Protein AF-A0A9W8ML83-F1 (afdb_monomer_lite)

Radius of gyration: 26.44 Å; chains: 1; bounding box: 66×39×85 Å

Sequence (295 aa):
MNEPKLYPYNQQQPQPTAPMSVNGGNRNALNMPVRPDGQRDWSYGLYGCFGDVRTSPNHGTWKSTWGSKPIPLSLYLTRWSCQDDCKYTCMHSITAKAISSGRPVQQYYGKWPFWRYAGMQEPASVVFSVFNLWAHWKGFKTVKRRLPNDHPMKKLYLVWAVLSMNAWIWSAVFHTRDLPITEKLDYFSAALAILSALYYTFIRLFHLYRLPSGGKLTNSRAPSLASSLAPKPLLAIVFLLTYMGHITYLTSGPRFDYSYNTIFNLVLGLLHNLLWTLYSLPSISVLRSYESRVI

Structure (mmCIF, N/CA/C/O backbone):
data_AF-A0A9W8ML83-F1
#
_entry.id   AF-A0A9W8ML83-F1
#
loop_
_atom_site.group_PDB
_atom_site.id
_atom_site.type_symbol
_atom_site.label_atom_id
_atom_site.label_alt_id
_atom_site.label_comp_id
_atom_site.label_asym_id
_atom_site.label_entity_id
_atom_site.label_seq_id
_atom_site.pdbx_PDB_ins_code
_atom_site.Cartn_x
_atom_site.Cartn_y
_atom_site.Cartn_z
_atom_site.occupancy
_atom_site.B_iso_or_equiv
_atom_site.auth_seq_id
_atom_site.auth_comp_id
_atom_site.auth_asym_id
_atom_site.auth_atom_id
_atom_site.pdbx_PDB_model_num
ATOM 1 N N . MET A 1 1 ? -35.218 -0.192 40.555 1.00 31.42 1 MET A N 1
ATOM 2 C CA . MET A 1 1 ? -33.918 0.011 39.879 1.00 31.42 1 MET A CA 1
ATOM 3 C C . MET A 1 1 ? -34.109 -0.443 38.446 1.00 31.42 1 MET A C 1
ATOM 5 O O . MET A 1 1 ? -34.391 -1.613 38.241 1.00 31.42 1 MET A O 1
ATOM 9 N N . ASN A 1 2 ? -34.109 0.486 37.492 1.00 27.34 2 ASN A N 1
ATOM 10 C CA . ASN A 1 2 ? -34.376 0.164 36.091 1.00 27.34 2 ASN A CA 1
ATOM 11 C C . ASN A 1 2 ? -33.122 -0.455 35.474 1.00 27.34 2 ASN A C 1
ATOM 13 O O . ASN A 1 2 ? -32.056 0.158 35.527 1.00 27.34 2 ASN A O 1
ATOM 17 N N . GLU A 1 3 ? -33.252 -1.655 34.910 1.00 25.89 3 GLU A N 1
ATOM 18 C CA . GLU A 1 3 ? -32.208 -2.268 34.092 1.00 25.89 3 GLU A CA 1
ATOM 19 C C . GLU A 1 3 ? -31.747 -1.282 33.004 1.00 25.89 3 GLU A C 1
ATOM 21 O O . GLU A 1 3 ? -32.586 -0.617 32.378 1.00 25.89 3 GLU A O 1
ATOM 26 N N . PRO A 1 4 ? -30.434 -1.159 32.738 1.00 31.38 4 PRO A N 1
ATOM 27 C CA . PRO A 1 4 ? -29.972 -0.435 31.569 1.00 31.38 4 PRO A CA 1
ATOM 28 C C . PRO A 1 4 ? -30.508 -1.159 30.332 1.00 31.38 4 PRO A C 1
ATOM 30 O O . PRO A 1 4 ? -30.073 -2.263 30.010 1.00 31.38 4 PRO A O 1
ATOM 33 N N . LYS A 1 5 ? -31.473 -0.537 29.641 1.00 28.77 5 LYS A N 1
ATOM 34 C CA . LYS A 1 5 ? -31.970 -1.022 28.352 1.00 28.77 5 LYS A CA 1
ATOM 35 C C . LYS A 1 5 ? -30.774 -1.178 27.411 1.00 28.77 5 LYS A C 1
ATOM 37 O O . LYS A 1 5 ? -30.194 -0.184 26.971 1.00 28.77 5 LYS A O 1
ATOM 42 N N . LEU A 1 6 ? -30.404 -2.425 27.125 1.00 34.28 6 LEU A N 1
ATOM 43 C CA . LEU A 1 6 ? -29.542 -2.783 26.006 1.00 34.28 6 LEU A CA 1
ATOM 44 C C . LEU A 1 6 ? -30.234 -2.257 24.748 1.00 34.28 6 LEU A C 1
ATOM 46 O O . LEU A 1 6 ? -31.251 -2.800 24.319 1.00 34.28 6 LEU A O 1
ATOM 50 N N . TYR A 1 7 ? -29.728 -1.153 24.198 1.00 39.66 7 TYR A N 1
ATOM 51 C CA . TYR A 1 7 ? -30.195 -0.679 22.904 1.00 39.66 7 TYR A CA 1
ATOM 52 C C . TYR A 1 7 ? -29.957 -1.800 21.887 1.00 39.66 7 TYR A C 1
ATOM 54 O O . TYR A 1 7 ? -28.857 -2.366 21.872 1.00 39.66 7 TYR A O 1
ATOM 62 N N . PRO A 1 8 ? -30.969 -2.169 21.083 1.00 38.06 8 PRO A N 1
ATOM 63 C CA . PRO A 1 8 ? -30.835 -3.257 20.132 1.00 38.06 8 PRO A CA 1
ATOM 64 C C . PRO A 1 8 ? -29.645 -2.977 19.216 1.00 38.06 8 PRO A C 1
ATOM 66 O O . PRO A 1 8 ? -29.476 -1.867 18.709 1.00 38.06 8 PRO A O 1
ATOM 69 N N . TYR A 1 9 ? -28.805 -3.995 19.047 1.00 40.03 9 TYR A N 1
ATOM 70 C CA . TYR A 1 9 ? -27.677 -3.992 18.128 1.00 40.03 9 TYR A CA 1
ATOM 71 C C . TYR A 1 9 ? -28.218 -3.721 16.723 1.00 40.03 9 TYR A C 1
ATOM 73 O O . TYR A 1 9 ? -28.800 -4.602 16.091 1.00 40.03 9 TYR A O 1
ATOM 81 N N . ASN A 1 10 ? -28.114 -2.474 16.268 1.00 46.31 10 ASN A N 1
ATOM 82 C CA . ASN A 1 10 ? -28.620 -2.089 14.963 1.00 46.31 10 ASN A CA 1
ATOM 83 C C . ASN A 1 10 ? -27.744 -2.770 13.902 1.00 46.31 10 ASN A C 1
ATOM 85 O O . ASN A 1 10 ? -26.570 -2.448 13.781 1.00 46.31 10 ASN A O 1
ATOM 89 N N . GLN A 1 11 ? -28.284 -3.753 13.178 1.00 49.66 11 GLN A N 1
ATOM 90 C CA . GLN A 1 11 ? -27.507 -4.609 12.268 1.00 49.66 11 GLN A CA 1
ATOM 91 C C . GLN A 1 11 ? -27.029 -3.892 10.993 1.00 49.66 11 GLN A C 1
ATOM 93 O O . GLN A 1 11 ? -26.294 -4.474 10.198 1.00 49.66 11 GLN A O 1
ATOM 98 N N . GLN A 1 12 ? -27.430 -2.639 10.776 1.00 51.62 12 GLN A N 1
ATOM 99 C CA . GLN A 1 12 ? -26.965 -1.846 9.643 1.00 51.62 12 GLN A CA 1
ATOM 100 C C . GLN A 1 12 ? -25.634 -1.158 9.950 1.00 51.62 12 GLN A C 1
ATOM 102 O O . GLN A 1 12 ? -25.418 -0.603 11.029 1.00 51.62 12 GLN A O 1
ATOM 107 N N . GLN A 1 13 ? -24.721 -1.183 8.978 1.00 59.91 13 GLN A N 1
ATOM 108 C CA . GLN A 1 13 ? -23.486 -0.409 9.050 1.00 59.91 13 GLN A CA 1
ATOM 109 C C . GLN A 1 13 ? -23.820 1.077 9.193 1.00 59.91 13 GLN A C 1
ATOM 111 O O . GLN A 1 13 ? -24.624 1.567 8.389 1.00 59.91 13 GLN A O 1
ATOM 116 N N . PRO A 1 14 ? -23.235 1.785 10.188 1.00 56.78 14 PRO A N 1
ATOM 117 C CA . PRO A 1 14 ? -23.394 3.226 10.305 1.00 56.78 14 PRO A CA 1
ATOM 118 C C . PRO A 1 14 ? -23.077 3.849 8.951 1.00 56.78 14 PRO A C 1
ATOM 120 O O . PRO A 1 14 ? -21.968 3.688 8.435 1.00 56.78 14 PRO A O 1
ATOM 123 N N . GLN A 1 15 ? -24.085 4.467 8.338 1.00 45.31 15 GLN A N 1
ATOM 124 C CA . GLN A 1 15 ? -23.899 5.089 7.040 1.00 45.31 15 GLN A CA 1
ATOM 125 C C . GLN A 1 15 ? -22.937 6.268 7.205 1.00 45.31 15 GLN A C 1
ATOM 127 O O . GLN A 1 15 ? -23.022 6.979 8.212 1.00 45.31 15 GLN A O 1
ATOM 132 N N . PRO A 1 16 ? -22.029 6.489 6.244 1.00 45.81 16 PRO A N 1
ATOM 133 C CA . PRO A 1 16 ? -21.215 7.691 6.223 1.00 45.81 16 PRO A CA 1
ATOM 134 C C . PRO A 1 16 ? -22.139 8.913 6.117 1.00 45.81 16 PRO A C 1
ATOM 136 O O . PRO A 1 16 ? -22.662 9.213 5.047 1.00 45.81 16 PRO A O 1
ATOM 139 N N . THR A 1 17 ? -22.385 9.615 7.223 1.00 43.03 17 THR A N 1
ATOM 140 C CA . THR A 1 17 ? -23.103 10.892 7.196 1.00 43.03 17 THR A CA 1
ATOM 141 C C . THR A 1 17 ? -22.135 11.988 6.764 1.00 43.03 17 THR A C 1
ATOM 143 O O . THR A 1 17 ? -21.090 12.187 7.379 1.00 43.03 17 THR A O 1
ATOM 146 N N . ALA A 1 18 ? -22.447 12.703 5.683 1.00 38.34 18 ALA A N 1
ATOM 147 C CA . ALA A 1 18 ? -21.704 13.903 5.307 1.00 38.34 18 ALA A CA 1
ATOM 148 C C . ALA A 1 18 ? -22.078 15.078 6.247 1.00 38.34 18 ALA A C 1
ATOM 150 O O . ALA A 1 18 ? -23.261 15.236 6.546 1.00 38.34 18 ALA A O 1
ATOM 151 N N . PRO A 1 19 ? -21.122 15.913 6.702 1.00 47.38 19 PRO A N 1
ATOM 152 C CA . PRO A 1 19 ? -19.695 15.828 6.459 1.00 47.38 19 PRO A CA 1
ATOM 153 C C . PRO A 1 19 ? -19.050 14.935 7.524 1.00 47.38 19 PRO A C 1
ATOM 155 O O . PRO A 1 19 ? -18.920 15.307 8.691 1.00 47.38 19 PRO A O 1
ATOM 158 N N . MET A 1 20 ? -18.558 13.774 7.095 1.00 45.22 20 MET A N 1
ATOM 159 C CA . MET A 1 20 ? -17.397 13.163 7.723 1.00 45.22 20 MET A CA 1
ATOM 160 C C . MET A 1 20 ? -16.289 14.209 7.603 1.00 45.22 20 MET A C 1
ATOM 162 O O . MET A 1 20 ? -15.682 14.346 6.545 1.00 45.22 20 MET A O 1
ATOM 166 N N . SER A 1 21 ? -16.114 15.042 8.629 1.00 36.94 21 SER A N 1
ATOM 167 C CA . SER A 1 21 ? -15.044 16.033 8.657 1.00 36.94 21 SER A CA 1
ATOM 168 C C . SER A 1 21 ? -13.727 15.270 8.657 1.00 36.94 21 SER A C 1
ATOM 170 O O . SER A 1 21 ? -13.299 14.735 9.679 1.00 36.94 21 SER A O 1
ATOM 172 N N . VAL A 1 22 ? -13.112 15.161 7.481 1.00 38.59 22 VAL A N 1
ATOM 173 C CA . VAL A 1 22 ? -11.758 14.639 7.308 1.00 38.59 22 VAL A CA 1
ATOM 174 C C . VAL A 1 22 ? -10.788 15.752 7.700 1.00 38.59 22 VAL A C 1
ATOM 176 O O . VAL A 1 22 ? -10.034 16.262 6.880 1.00 38.59 22 VAL A O 1
ATOM 179 N N . ASN A 1 23 ? -10.819 16.168 8.965 1.00 33.34 23 ASN A N 1
ATOM 180 C CA . ASN A 1 23 ? -9.698 16.906 9.526 1.00 33.34 23 ASN A CA 1
ATOM 181 C C . ASN A 1 23 ? -8.671 15.875 9.979 1.00 33.34 23 ASN A C 1
ATOM 183 O O . ASN A 1 23 ? -8.924 15.073 10.876 1.00 33.34 23 ASN A O 1
ATOM 187 N N . GLY A 1 24 ? -7.546 15.874 9.262 1.00 32.38 24 GLY A N 1
ATOM 188 C CA . GLY A 1 24 ? -6.462 14.910 9.361 1.00 32.38 24 GLY A CA 1
ATOM 189 C C . GLY A 1 24 ? -5.904 14.672 10.766 1.00 32.38 24 GLY A C 1
ATOM 190 O O . GLY A 1 24 ? -6.222 15.354 11.742 1.00 32.38 24 GLY A O 1
ATOM 191 N N . GLY A 1 25 ? -5.056 13.644 10.817 1.00 42.62 25 GLY A N 1
ATOM 192 C CA . GLY A 1 25 ? -4.528 12.988 12.008 1.00 42.62 25 GLY A CA 1
ATOM 193 C C . GLY A 1 25 ? -4.133 13.894 13.179 1.00 42.62 25 GLY A C 1
ATOM 194 O O . GLY A 1 25 ? -3.665 15.018 13.023 1.00 42.62 25 GLY A O 1
ATOM 195 N N . ASN A 1 26 ? -4.285 13.319 14.375 1.00 42.56 26 ASN A N 1
ATOM 196 C CA . ASN A 1 26 ? -4.017 13.883 15.707 1.00 42.56 26 ASN A CA 1
ATOM 197 C C . ASN A 1 26 ? -5.049 14.851 16.295 1.00 42.56 26 ASN A C 1
ATOM 199 O O . ASN A 1 26 ? -4.757 15.497 17.302 1.00 42.56 26 ASN A O 1
ATOM 203 N N . ARG A 1 27 ? -6.272 14.894 15.766 1.00 40.28 27 ARG A N 1
ATOM 204 C CA . ARG A 1 27 ? -7.353 15.694 16.354 1.00 40.28 27 ARG A CA 1
ATOM 205 C C . ARG A 1 27 ? -8.492 14.820 16.868 1.00 40.28 27 ARG A C 1
ATOM 207 O O . ARG A 1 27 ? -8.712 13.715 16.379 1.00 40.28 27 ARG A O 1
ATOM 214 N N . ASN A 1 28 ? -9.155 15.264 17.931 1.00 45.47 28 ASN A N 1
ATOM 215 C CA . ASN A 1 28 ? -10.346 14.591 18.445 1.00 45.47 28 ASN A CA 1
ATOM 216 C C . ASN A 1 28 ? -11.613 14.969 17.655 1.00 45.47 28 ASN A C 1
ATOM 218 O O . ASN A 1 28 ? -11.571 15.820 16.773 1.00 45.47 28 ASN A O 1
ATOM 222 N N . ALA A 1 29 ? -12.746 14.374 18.037 1.00 38.41 29 ALA A N 1
ATOM 223 C CA . ALA A 1 29 ? -14.112 14.720 17.621 1.00 38.41 29 ALA A CA 1
ATOM 224 C C . ALA A 1 29 ? -14.438 16.231 17.562 1.00 38.41 29 ALA A C 1
ATOM 226 O O . ALA A 1 29 ? -15.345 16.647 16.848 1.00 38.41 29 ALA A O 1
ATOM 227 N N . LEU A 1 30 ? -13.713 17.043 18.340 1.00 41.94 30 LEU A N 1
ATOM 228 C CA . LEU A 1 30 ? -13.866 18.494 18.477 1.00 41.94 30 LEU A CA 1
ATOM 229 C C . LEU A 1 30 ? -12.736 19.275 17.786 1.00 41.94 30 LEU A C 1
ATOM 231 O O . LEU A 1 30 ? -12.561 20.463 18.033 1.00 41.94 30 LEU A O 1
ATOM 235 N N . ASN A 1 31 ? -11.943 18.619 16.937 1.00 44.41 31 ASN A N 1
ATOM 236 C CA . ASN A 1 31 ? -10.808 19.201 16.226 1.00 44.41 31 ASN A CA 1
ATOM 237 C C . ASN A 1 31 ? -9.659 19.719 17.130 1.00 44.41 31 ASN A C 1
ATOM 239 O O . ASN A 1 31 ? -8.821 20.503 16.674 1.00 44.41 31 ASN A O 1
ATOM 243 N N . MET A 1 32 ? -9.589 19.279 18.392 1.00 41.31 32 MET A N 1
ATOM 244 C CA . MET A 1 32 ? -8.582 19.702 19.377 1.00 41.31 32 MET A CA 1
ATOM 245 C C . MET A 1 32 ? -7.333 18.801 19.354 1.00 41.31 32 MET A C 1
ATOM 247 O O . MET A 1 32 ? -7.465 17.593 19.113 1.00 41.31 32 MET A O 1
ATOM 251 N N . PRO A 1 33 ? -6.133 19.355 19.626 1.00 40.41 33 PRO A N 1
ATOM 252 C CA . PRO A 1 33 ? -4.890 18.590 19.728 1.00 40.41 33 PRO A CA 1
ATOM 253 C C . PRO A 1 33 ? -4.884 17.638 20.938 1.00 40.41 33 PRO A C 1
ATOM 255 O O . PRO A 1 33 ? -5.593 17.838 21.922 1.00 40.41 33 PRO A O 1
ATOM 258 N N . VAL A 1 34 ? -4.074 16.579 20.860 1.00 46.84 34 VAL A N 1
ATOM 259 C CA . VAL A 1 34 ? -3.826 15.641 21.972 1.00 46.84 34 VAL A CA 1
ATOM 260 C C . VAL A 1 34 ? -3.044 16.355 23.080 1.00 46.84 34 VAL A C 1
ATOM 262 O O . VAL A 1 34 ? -2.106 17.094 22.779 1.00 46.84 34 VAL A O 1
ATOM 265 N N . ARG A 1 35 ? -3.407 16.137 24.350 1.00 46.84 35 ARG A N 1
ATOM 266 C CA . ARG A 1 35 ? -2.708 16.748 25.487 1.00 46.84 35 ARG A CA 1
ATOM 267 C C . ARG A 1 35 ? -1.264 16.215 25.610 1.00 46.84 35 ARG A C 1
ATOM 269 O O . ARG A 1 35 ? -0.981 15.102 25.153 1.00 46.84 35 ARG A O 1
ATOM 276 N N . PRO A 1 36 ? -0.340 16.972 26.239 1.00 42.44 36 PRO A N 1
ATOM 277 C CA . PRO A 1 36 ? 1.060 16.561 26.427 1.00 42.44 36 PRO A CA 1
ATOM 278 C C . PRO A 1 36 ? 1.245 15.243 27.199 1.00 42.44 36 PRO A C 1
ATOM 280 O O . PRO A 1 36 ? 2.256 14.569 27.033 1.00 42.44 36 PRO A O 1
ATOM 283 N N . ASP A 1 37 ? 0.255 14.851 28.002 1.00 50.50 37 ASP A N 1
ATOM 284 C CA . ASP A 1 37 ? 0.191 13.591 28.756 1.00 50.50 37 ASP A CA 1
ATOM 285 C C . ASP A 1 37 ? -0.223 12.372 27.899 1.00 50.50 37 ASP A C 1
ATOM 287 O O . ASP A 1 37 ? -0.340 11.255 28.403 1.00 50.50 37 ASP A O 1
ATOM 291 N N . GLY A 1 38 ? -0.467 12.567 26.597 1.00 44.78 38 GLY A N 1
ATOM 292 C CA . GLY A 1 38 ? -0.927 11.527 25.679 1.00 44.78 38 GLY A CA 1
ATOM 293 C C . GLY A 1 38 ? -2.421 11.200 25.784 1.00 44.78 38 GLY A C 1
ATOM 294 O O . GLY A 1 38 ? -2.894 10.320 25.058 1.00 44.78 38 GLY A O 1
ATOM 295 N N . GLN A 1 39 ? -3.179 11.898 26.635 1.00 38.62 39 GLN A N 1
ATOM 296 C CA . GLN A 1 39 ? -4.624 11.732 26.752 1.00 38.62 39 GLN A CA 1
ATOM 297 C C . GLN A 1 39 ? -5.361 12.600 25.726 1.00 38.62 39 GLN A C 1
ATOM 299 O O . GLN A 1 39 ? -4.929 13.688 25.337 1.00 38.62 39 GLN A O 1
ATOM 304 N N . ARG A 1 40 ? -6.496 12.098 25.232 1.00 46.16 40 ARG A N 1
ATOM 305 C CA . ARG A 1 40 ? -7.339 12.817 24.272 1.00 46.16 40 ARG A CA 1
ATOM 306 C C . ARG A 1 40 ? -8.612 13.276 24.977 1.00 46.16 40 ARG A C 1
ATOM 308 O O . ARG A 1 40 ? -9.296 12.456 25.578 1.00 46.16 40 ARG A O 1
ATOM 315 N N . ASP A 1 41 ? -8.973 14.547 24.818 1.00 36.31 41 ASP A N 1
ATOM 316 C CA . ASP A 1 41 ? -10.102 15.207 25.503 1.00 36.31 41 ASP A CA 1
ATOM 317 C C . ASP A 1 41 ? -11.520 14.706 25.150 1.00 36.31 41 ASP A C 1
ATOM 319 O O . ASP A 1 41 ? -12.519 15.325 25.497 1.00 36.31 41 ASP A O 1
ATOM 323 N N . TRP A 1 42 ? -11.647 13.560 24.480 1.00 45.12 42 TRP A N 1
ATOM 324 C CA . TRP A 1 42 ? -12.936 12.909 24.218 1.00 45.12 42 TRP A CA 1
ATOM 325 C C . TRP A 1 42 ? -13.271 11.802 25.221 1.00 45.12 42 TRP A C 1
ATOM 327 O O . TRP A 1 42 ? -14.126 10.958 24.965 1.00 45.12 42 TRP A O 1
ATOM 337 N N . SER A 1 43 ? -12.687 11.833 26.416 1.00 38.34 43 SER A N 1
ATOM 338 C CA . SER A 1 43 ? -13.135 11.004 27.535 1.00 38.34 43 SER A CA 1
ATOM 339 C C . SER A 1 43 ? -14.462 11.474 28.156 1.00 38.34 43 SER A C 1
ATOM 341 O O . SER A 1 43 ? -14.710 11.199 29.325 1.00 38.34 43 SER A O 1
ATOM 343 N N . TYR A 1 44 ? -15.370 12.112 27.411 1.00 38.59 44 TYR A N 1
ATOM 344 C CA . TYR A 1 44 ? -16.779 12.153 27.814 1.00 38.59 44 TYR A CA 1
ATOM 345 C C . TYR A 1 44 ? -17.431 10.827 27.417 1.00 38.59 44 TYR A C 1
ATOM 347 O O . TYR A 1 44 ? -18.047 10.693 26.365 1.00 38.59 44 TYR A O 1
ATOM 355 N N . GLY A 1 45 ? -17.231 9.820 28.271 1.00 40.34 45 GLY A N 1
ATOM 356 C CA . GLY A 1 45 ? -17.883 8.511 28.165 1.00 40.34 45 GLY A CA 1
ATOM 357 C C . GLY A 1 45 ? -16.988 7.306 28.446 1.00 40.34 45 GLY A C 1
ATOM 358 O O . GLY A 1 45 ? -17.506 6.210 28.636 1.00 40.34 45 GLY A O 1
ATOM 359 N N . LEU A 1 46 ? -15.664 7.484 28.544 1.00 42.47 46 LEU A N 1
ATOM 360 C CA . LEU A 1 46 ? -14.749 6.367 28.816 1.00 42.47 46 LEU A CA 1
ATOM 361 C C . LEU A 1 46 ? -14.976 5.745 30.205 1.00 42.47 46 LEU A C 1
ATOM 363 O O . LEU A 1 46 ? -14.892 4.528 30.347 1.00 42.47 46 LEU A O 1
ATOM 367 N N . TYR A 1 47 ? -15.330 6.548 31.210 1.00 44.06 47 TYR A N 1
ATOM 368 C CA . TYR A 1 47 ? -15.581 6.051 32.568 1.00 44.06 47 TYR A CA 1
ATOM 369 C C . TYR A 1 47 ? -16.847 5.187 32.694 1.00 44.06 47 TYR A C 1
ATOM 371 O O . TYR A 1 47 ? -16.942 4.413 33.637 1.00 44.06 47 TYR A O 1
ATOM 379 N N . GLY A 1 48 ? -17.779 5.247 31.733 1.00 43.09 48 GLY A N 1
ATOM 380 C CA . GLY A 1 48 ? -18.958 4.372 31.718 1.00 43.09 48 GLY A CA 1
ATOM 381 C C . GLY A 1 48 ? -18.708 2.986 31.110 1.00 43.09 48 GLY A C 1
ATOM 382 O O . GLY A 1 48 ? -19.412 2.048 31.450 1.00 43.09 48 GLY A O 1
ATOM 383 N N . CYS A 1 49 ? -17.711 2.845 30.229 1.00 48.66 49 CYS A N 1
ATOM 384 C CA . CYS A 1 49 ? -17.366 1.568 29.586 1.00 48.66 49 CYS A CA 1
ATOM 385 C C . CYS A 1 49 ? -16.130 0.889 30.189 1.00 48.66 49 CYS A C 1
ATOM 387 O O . CYS A 1 49 ? -16.053 -0.331 30.228 1.00 48.66 49 CYS A O 1
ATOM 389 N N . PHE A 1 50 ? -15.117 1.664 30.592 1.00 43.94 50 PHE A N 1
ATOM 390 C CA . PHE A 1 50 ? -13.841 1.123 31.077 1.00 43.94 50 PHE A CA 1
ATOM 391 C C . PHE A 1 50 ? -13.796 0.935 32.594 1.00 43.94 50 PHE A C 1
ATOM 393 O O . PHE A 1 50 ? -12.819 0.363 33.082 1.00 43.94 50 PHE A O 1
ATOM 400 N N . GLY A 1 51 ? -14.833 1.363 33.326 1.00 42.06 51 GLY A N 1
ATOM 401 C CA . GLY A 1 51 ? -15.039 0.940 34.715 1.00 42.06 51 GLY A CA 1
ATOM 402 C C . GLY A 1 51 ? -15.073 -0.590 34.843 1.00 42.06 51 GLY A C 1
ATOM 403 O O . GLY A 1 51 ? -14.521 -1.125 35.796 1.00 42.06 51 GLY A O 1
ATOM 404 N N . ASP A 1 52 ? -15.577 -1.278 33.811 1.00 39.78 52 ASP A N 1
ATOM 405 C CA . ASP A 1 52 ? -15.701 -2.742 33.742 1.00 39.78 52 ASP A CA 1
ATOM 406 C C . ASP A 1 52 ? -14.469 -3.474 33.174 1.00 39.78 52 ASP A C 1
ATOM 408 O O . ASP A 1 52 ? -14.420 -4.701 33.186 1.00 39.78 52 ASP A O 1
ATOM 412 N N . VAL A 1 53 ? -13.458 -2.759 32.660 1.00 40.91 53 VAL A N 1
ATOM 413 C CA . VAL A 1 53 ? -12.287 -3.389 32.002 1.00 40.91 53 VAL A CA 1
ATOM 414 C C . VAL A 1 53 ? -11.062 -3.437 32.915 1.00 40.91 53 VAL A C 1
ATOM 416 O O . VAL A 1 53 ? -10.145 -4.220 32.675 1.00 40.91 53 VAL A O 1
ATOM 419 N N . ARG A 1 54 ? -11.011 -2.599 33.961 1.00 34.81 54 ARG A N 1
ATOM 420 C CA . ARG A 1 54 ? -9.836 -2.476 34.844 1.00 34.81 54 ARG A CA 1
ATOM 421 C C . ARG A 1 54 ? -9.901 -3.276 36.147 1.00 34.81 54 ARG A C 1
ATOM 423 O O . ARG A 1 54 ? -8.898 -3.323 36.851 1.00 34.81 54 ARG A O 1
ATOM 430 N N . THR A 1 55 ? -10.996 -3.964 36.448 1.00 35.41 55 THR A N 1
ATOM 431 C CA . THR A 1 55 ? -11.097 -4.847 37.620 1.00 35.41 55 THR A CA 1
ATOM 432 C C . THR A 1 55 ? -10.863 -6.305 37.233 1.00 35.41 55 THR A C 1
ATOM 434 O O . THR A 1 55 ? -11.757 -7.141 37.230 1.00 35.41 55 THR A O 1
ATOM 437 N N . SER A 1 56 ? -9.606 -6.624 36.930 1.00 37.50 56 SER A N 1
ATOM 438 C CA . SER A 1 56 ? -9.089 -7.967 37.196 1.00 37.50 56 SER A CA 1
ATOM 439 C C . SER A 1 56 ? -7.870 -7.863 38.105 1.00 37.50 56 SER A C 1
ATOM 441 O O . SER A 1 56 ? -6.733 -8.006 37.657 1.00 37.50 56 SER A O 1
ATOM 443 N N . PRO A 1 57 ? -8.107 -7.596 39.393 1.00 31.78 57 PRO A N 1
ATOM 444 C CA . PRO A 1 57 ? -7.393 -8.335 40.416 1.00 31.78 57 PRO A CA 1
ATOM 445 C C . PRO A 1 57 ? -8.397 -8.959 41.390 1.00 31.78 57 PRO A C 1
ATOM 447 O O . PRO A 1 57 ? -9.332 -8.304 41.829 1.00 31.78 57 PRO A O 1
ATOM 450 N N . ASN A 1 58 ? -8.205 -10.249 41.658 1.00 39.22 58 ASN A N 1
ATOM 451 C CA . ASN A 1 58 ? -8.736 -11.053 42.762 1.00 39.22 58 ASN A CA 1
ATOM 452 C C . ASN A 1 58 ? -9.737 -10.382 43.733 1.00 39.22 58 ASN A C 1
ATOM 454 O O . ASN A 1 58 ? -9.409 -9.405 44.398 1.00 39.22 58 ASN A O 1
ATOM 458 N N . HIS A 1 59 ? -10.873 -11.066 43.929 1.00 36.53 59 HIS A N 1
ATOM 459 C CA . HIS A 1 59 ? -11.952 -10.821 44.902 1.00 36.53 59 HIS A CA 1
ATOM 460 C C . HIS A 1 59 ? -12.956 -9.702 44.581 1.00 36.53 59 HIS A C 1
ATOM 462 O O . HIS A 1 59 ? -12.648 -8.519 44.624 1.00 36.53 59 HIS A O 1
ATOM 468 N N . GLY A 1 60 ? -14.222 -10.095 44.398 1.00 31.05 60 GLY A N 1
ATOM 469 C CA . GLY A 1 60 ? -15.363 -9.184 44.508 1.00 31.05 60 GLY A CA 1
ATOM 470 C C . GLY A 1 60 ? -16.428 -9.421 43.448 1.00 31.05 60 GLY A C 1
ATOM 471 O O . GLY A 1 60 ? -16.281 -9.054 42.292 1.00 31.05 60 GLY A O 1
ATOM 472 N N . THR A 1 61 ? -17.520 -10.042 43.869 1.00 33.72 61 THR A N 1
ATOM 473 C CA . THR A 1 61 ? -18.746 -10.342 43.125 1.00 33.72 61 THR A CA 1
ATOM 474 C C . THR A 1 61 ? -19.333 -9.148 42.359 1.00 33.72 61 THR A C 1
ATOM 476 O O . THR A 1 61 ? -20.126 -8.390 42.908 1.00 33.72 61 THR A O 1
ATOM 479 N N . TRP A 1 62 ? -19.043 -9.064 41.060 1.00 32.47 62 TRP A N 1
ATOM 480 C CA . TRP A 1 62 ? -19.923 -8.464 40.055 1.00 32.47 62 TRP A CA 1
ATOM 481 C C . TRP A 1 62 ? -19.949 -9.391 38.839 1.00 32.47 62 TRP A C 1
ATOM 483 O O . TRP A 1 62 ? -18.941 -9.585 38.161 1.00 32.47 62 TRP A O 1
ATOM 493 N N . LYS A 1 63 ? -21.102 -10.019 38.576 1.00 33.84 63 LYS A N 1
ATOM 494 C CA . LYS A 1 63 ? -21.332 -10.783 37.344 1.00 33.84 63 LYS A CA 1
ATOM 495 C C . LYS A 1 63 ? -21.381 -9.791 36.184 1.00 33.84 63 LYS A C 1
ATOM 497 O O . LYS A 1 63 ? -22.452 -9.290 35.853 1.00 33.84 63 LYS A O 1
ATOM 502 N N . SER A 1 64 ? -20.236 -9.493 35.574 1.00 39.44 64 SER A N 1
ATOM 503 C CA . SER A 1 64 ? -20.236 -8.791 34.298 1.00 39.44 64 SER A CA 1
ATOM 504 C C . SER A 1 64 ? -20.915 -9.703 33.273 1.00 39.44 64 SER A C 1
ATOM 506 O O . SER A 1 64 ? -20.474 -10.816 32.978 1.00 39.44 64 SER A O 1
ATOM 508 N N . THR A 1 65 ? -22.026 -9.238 32.716 1.00 42.56 65 THR A N 1
ATOM 509 C CA . THR A 1 65 ? -22.713 -9.878 31.584 1.00 42.56 65 THR A CA 1
ATOM 510 C C . THR A 1 65 ? -21.841 -9.915 30.317 1.00 42.56 65 THR A C 1
ATOM 512 O O . THR A 1 65 ? -22.204 -10.570 29.341 1.00 42.56 65 THR A O 1
ATOM 515 N N . TRP A 1 66 ? -20.665 -9.275 30.350 1.00 45.75 66 TRP A N 1
ATOM 516 C CA . TRP A 1 66 ? -19.710 -9.142 29.248 1.00 45.75 66 TRP A CA 1
ATOM 517 C C . TRP A 1 66 ? -18.394 -9.922 29.430 1.00 45.75 66 TRP A C 1
ATOM 519 O O . TRP A 1 66 ? -17.679 -10.111 28.452 1.00 45.75 66 TRP A O 1
ATOM 529 N N . GLY A 1 67 ? -18.052 -10.388 30.640 1.00 43.81 67 GLY A N 1
ATOM 530 C CA . GLY A 1 67 ? -16.713 -10.921 30.955 1.00 43.81 67 GLY A CA 1
ATOM 531 C C . GLY A 1 67 ? -16.571 -12.444 31.012 1.00 43.81 67 GLY A C 1
ATOM 532 O O . GLY A 1 67 ? -15.531 -12.930 31.440 1.00 43.81 67 GLY A O 1
ATOM 533 N N . SER A 1 68 ? -17.584 -13.216 30.617 1.00 48.66 68 SER A N 1
ATOM 534 C CA . SER A 1 68 ? -17.587 -14.681 30.801 1.00 48.66 68 SER A CA 1
ATOM 535 C C . SER A 1 68 ? -17.889 -15.492 29.540 1.00 48.66 68 SER A C 1
ATOM 537 O O . SER A 1 68 ? -17.952 -16.719 29.605 1.00 48.66 68 SER A O 1
ATOM 539 N N . LYS A 1 69 ? -18.051 -14.850 28.375 1.00 59.81 69 LYS A N 1
ATOM 540 C CA . LYS A 1 69 ? -18.258 -15.586 27.122 1.00 59.81 69 LYS A CA 1
ATOM 541 C C . LYS A 1 69 ? -16.912 -15.919 26.471 1.00 59.81 69 LYS A C 1
ATOM 543 O O . LYS A 1 69 ? -16.115 -15.003 26.264 1.00 59.81 69 LYS A O 1
ATOM 548 N N . PRO A 1 70 ? -16.648 -17.195 26.128 1.00 69.75 70 PRO A N 1
ATOM 549 C CA . PRO A 1 70 ? -15.485 -17.535 25.325 1.00 69.75 70 PRO A CA 1
ATOM 550 C C . PRO A 1 70 ? -15.557 -16.782 23.995 1.00 69.75 70 PRO A C 1
ATOM 552 O O . PRO A 1 70 ? -16.616 -16.701 23.366 1.00 69.75 70 PRO A O 1
ATOM 555 N N . ILE A 1 71 ? -14.427 -16.205 23.587 1.00 81.88 71 ILE A N 1
ATOM 556 C CA . ILE A 1 71 ? -14.317 -15.486 22.320 1.00 81.88 71 ILE A CA 1
ATOM 557 C C . ILE A 1 71 ? -14.650 -16.464 21.174 1.00 81.88 71 ILE A C 1
ATOM 559 O O . ILE A 1 71 ? -14.113 -17.575 21.158 1.00 81.88 71 ILE A O 1
ATOM 563 N N . PRO A 1 72 ? -15.497 -16.079 20.200 1.00 88.88 72 PRO A N 1
ATOM 564 C CA . PRO A 1 72 ? -15.747 -16.874 19.003 1.00 88.88 72 PRO A CA 1
ATOM 565 C C . PRO A 1 72 ? -14.454 -17.327 18.311 1.00 88.88 72 PRO A C 1
ATOM 567 O O . PRO A 1 72 ? -13.498 -16.558 18.210 1.00 88.88 72 PRO A O 1
ATOM 570 N N . LEU A 1 73 ? -14.445 -18.544 17.753 1.00 89.25 73 LEU A N 1
ATOM 571 C CA . LEU A 1 73 ? -13.260 -19.123 17.101 1.00 89.25 73 LEU A CA 1
ATOM 572 C C . LEU A 1 73 ? -12.648 -18.194 16.041 1.00 89.25 73 LEU A C 1
ATOM 574 O O . LEU A 1 73 ? -11.432 -18.076 15.963 1.00 89.25 73 LEU A O 1
ATOM 578 N N . SER A 1 74 ? -13.471 -17.492 15.259 1.00 93.31 74 SER A N 1
ATOM 579 C CA . SER A 1 74 ? -12.992 -16.541 14.248 1.00 93.31 74 SER A CA 1
ATOM 580 C C . SER A 1 74 ? -12.152 -15.412 14.847 1.00 93.31 74 SER A C 1
ATOM 582 O O . SER A 1 74 ? -11.102 -15.082 14.307 1.00 93.31 74 SER A O 1
ATOM 584 N N . LEU A 1 75 ? -12.576 -14.862 15.987 1.00 92.06 75 LEU A N 1
ATOM 585 C CA . LEU A 1 75 ? -11.854 -13.822 16.714 1.00 92.06 75 LEU A CA 1
ATOM 586 C C . LEU A 1 75 ? -10.597 -14.372 17.399 1.00 92.06 75 LEU A C 1
ATOM 588 O O . LEU A 1 75 ? -9.571 -13.696 17.422 1.00 92.06 75 LEU A O 1
ATOM 592 N N . TYR A 1 76 ? -10.640 -15.609 17.895 1.00 90.19 76 TYR A N 1
ATOM 593 C CA . TYR A 1 76 ? -9.450 -16.284 18.412 1.00 90.19 76 TYR A CA 1
ATOM 594 C C . TYR A 1 76 ? -8.392 -16.491 17.314 1.00 90.19 76 TYR A C 1
ATOM 596 O O . TYR A 1 76 ? -7.231 -16.118 17.489 1.00 90.19 76 TYR A O 1
ATOM 604 N N . LEU A 1 77 ? -8.797 -17.008 16.147 1.00 92.62 77 LEU A N 1
ATOM 605 C CA . LEU A 1 77 ? -7.912 -17.254 15.003 1.00 92.62 77 LEU A CA 1
ATOM 606 C C . LEU A 1 77 ? -7.279 -15.964 14.467 1.00 92.62 77 LEU A C 1
ATOM 608 O O . LEU A 1 77 ? -6.101 -15.960 14.111 1.00 92.62 77 LEU A O 1
ATOM 612 N N . THR A 1 78 ? -8.019 -14.853 14.462 1.00 93.81 78 THR A N 1
ATOM 613 C CA . THR A 1 78 ? -7.490 -13.533 14.080 1.00 93.81 78 THR A CA 1
ATOM 614 C C . THR A 1 78 ? -6.877 -12.759 15.253 1.00 93.81 78 THR A C 1
ATOM 616 O O . THR A 1 78 ? -6.583 -11.571 15.129 1.00 93.81 78 THR A O 1
ATOM 619 N N . ARG A 1 79 ? -6.591 -13.438 16.374 1.00 92.56 79 ARG A N 1
ATOM 620 C CA . ARG A 1 79 ? -5.833 -12.925 17.529 1.00 92.56 79 ARG A CA 1
ATOM 621 C C . ARG A 1 79 ? -6.459 -11.703 18.207 1.00 92.56 79 ARG A C 1
ATOM 623 O O . ARG A 1 79 ? -5.754 -10.757 18.574 1.00 92.56 79 ARG A O 1
ATOM 630 N N . TRP A 1 80 ? -7.775 -11.693 18.377 1.00 90.88 80 TRP A N 1
ATOM 631 C CA . TRP A 1 80 ? -8.459 -10.722 19.229 1.00 90.88 80 TRP A CA 1
ATOM 632 C C . TRP A 1 80 ? -8.421 -11.174 20.686 1.00 90.88 80 TRP A C 1
ATOM 634 O O . TRP A 1 80 ? -8.732 -12.320 20.998 1.00 90.88 80 TRP A O 1
ATOM 644 N N . SER A 1 81 ? -8.046 -10.262 21.581 1.00 87.00 81 SER A N 1
ATOM 645 C CA . SER A 1 81 ? -8.136 -10.490 23.024 1.00 87.00 81 SER A CA 1
ATOM 646 C C . SER A 1 81 ? -9.527 -10.127 23.557 1.00 87.00 81 SER A C 1
ATOM 648 O O . SER A 1 81 ? -10.262 -9.372 22.916 1.00 87.00 81 SER A O 1
ATOM 650 N N . CYS A 1 82 ? -9.868 -10.582 24.770 1.00 83.62 82 CYS A N 1
ATOM 651 C CA . CYS A 1 82 ? -11.104 -10.159 25.447 1.00 83.62 82 CYS A CA 1
ATOM 652 C C . CYS A 1 82 ? -11.147 -8.633 25.610 1.00 83.62 82 CYS A C 1
ATOM 654 O O . CYS A 1 82 ? -12.195 -8.006 25.472 1.00 83.62 82 CYS A O 1
ATOM 656 N N . GLN A 1 83 ? -9.986 -8.023 25.865 1.00 81.69 83 GLN A N 1
ATOM 657 C CA . GLN A 1 83 ? -9.865 -6.579 26.004 1.00 81.69 83 GLN A CA 1
ATOM 658 C C . GLN A 1 83 ? -10.186 -5.856 24.689 1.00 81.69 83 GLN A C 1
ATOM 660 O O . GLN A 1 83 ? -10.853 -4.822 24.705 1.00 81.69 83 GLN A O 1
ATOM 665 N N . ASP A 1 84 ? -9.736 -6.384 23.551 1.00 84.31 84 ASP A N 1
ATOM 666 C CA . ASP A 1 84 ? -10.031 -5.790 22.245 1.00 84.31 84 ASP A CA 1
ATOM 667 C C . ASP A 1 84 ? -11.501 -5.960 21.858 1.00 84.31 84 ASP A C 1
ATOM 669 O O . ASP A 1 84 ? -12.104 -5.043 21.300 1.00 84.31 84 ASP A O 1
ATOM 673 N N . ASP A 1 85 ? -12.095 -7.103 22.199 1.00 85.62 85 ASP A N 1
ATOM 674 C CA . ASP A 1 85 ? -13.519 -7.355 21.983 1.00 85.62 85 ASP A CA 1
ATOM 675 C C . ASP A 1 85 ? -14.406 -6.428 22.829 1.00 85.62 85 ASP A C 1
ATOM 677 O O . ASP A 1 85 ? -15.393 -5.870 22.340 1.00 85.62 85 ASP A O 1
ATOM 681 N N . CYS A 1 86 ? -13.995 -6.163 24.071 1.00 82.44 86 CYS A N 1
ATOM 682 C CA . CYS A 1 86 ? -14.656 -5.191 24.932 1.00 82.44 86 CYS A CA 1
ATOM 683 C C . CYS A 1 86 ? -14.555 -3.763 24.371 1.00 82.44 86 CYS A C 1
ATOM 685 O O . CYS A 1 86 ? -15.567 -3.064 24.285 1.00 82.44 86 CYS A O 1
ATOM 687 N N . LYS A 1 87 ? -13.368 -3.337 23.907 1.00 80.94 87 LYS A N 1
ATOM 688 C CA . LYS A 1 87 ? -13.190 -2.030 23.240 1.00 80.94 87 LYS A CA 1
ATOM 689 C C . LYS A 1 87 ? -14.114 -1.891 22.031 1.00 80.94 87 LYS A C 1
ATOM 691 O O . LYS A 1 87 ? -14.764 -0.860 21.879 1.00 80.94 87 LYS A O 1
ATOM 696 N N . TYR A 1 88 ? -14.194 -2.928 21.200 1.00 86.00 88 TYR A N 1
ATOM 697 C CA . TYR A 1 88 ? -15.077 -2.955 20.037 1.00 86.00 88 TYR A CA 1
ATOM 698 C C . TYR A 1 88 ? -16.555 -2.839 20.428 1.00 86.00 88 TYR A C 1
ATOM 700 O O . TYR A 1 88 ? -17.288 -2.029 19.863 1.00 86.00 88 TYR A O 1
ATOM 708 N N . THR A 1 89 ? -16.995 -3.616 21.417 1.00 84.12 89 THR A N 1
ATOM 709 C CA . THR A 1 89 ? -18.386 -3.602 21.887 1.00 84.12 89 THR A CA 1
ATOM 710 C C . THR A 1 89 ? -18.753 -2.247 22.483 1.00 84.12 89 THR A C 1
ATOM 712 O O . THR A 1 89 ? -19.805 -1.690 22.169 1.00 84.12 89 THR A O 1
ATOM 715 N N . CYS A 1 90 ? -17.858 -1.665 23.283 1.00 82.25 90 CYS A N 1
ATOM 716 C CA . CYS A 1 90 ? -18.045 -0.326 23.823 1.00 82.25 90 CYS A CA 1
ATOM 717 C C . CYS A 1 90 ? -18.149 0.729 22.712 1.00 82.25 90 CYS A C 1
ATOM 719 O O . CYS A 1 90 ? -19.072 1.543 22.719 1.00 82.25 90 CYS A O 1
ATOM 721 N N . MET A 1 91 ? -17.237 0.699 21.736 1.00 84.25 91 MET A N 1
ATOM 722 C CA . MET A 1 91 ? -17.250 1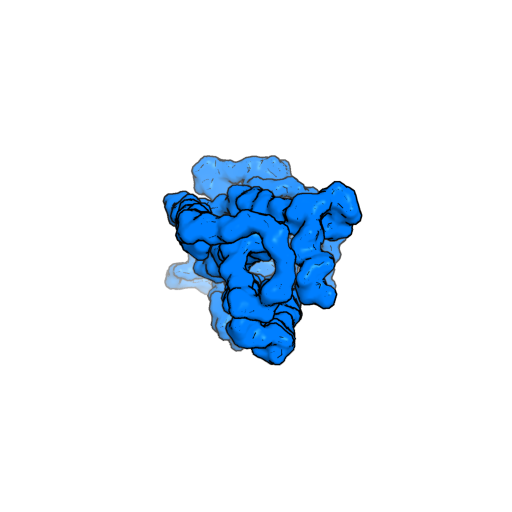.599 20.581 1.00 84.25 91 MET A CA 1
ATOM 723 C C . MET A 1 91 ? -18.606 1.569 19.859 1.00 84.25 91 MET A C 1
ATOM 725 O O . MET A 1 91 ? -19.175 2.622 19.561 1.00 84.25 91 MET A O 1
ATOM 729 N N . HIS A 1 92 ? -19.153 0.376 19.615 1.00 84.69 92 HIS A N 1
ATOM 730 C CA . HIS A 1 92 ? -20.466 0.208 18.985 1.00 84.69 92 HIS A CA 1
ATOM 731 C C . HIS A 1 92 ? -21.625 0.661 19.877 1.00 84.69 92 HIS A C 1
ATOM 733 O O . HIS A 1 92 ? -22.548 1.299 19.381 1.00 84.69 92 HIS A O 1
ATOM 739 N N . SER A 1 93 ? -21.556 0.434 21.192 1.00 84.38 93 SER A N 1
ATOM 740 C CA . SER A 1 93 ? -22.556 0.930 22.152 1.00 84.38 93 SER A CA 1
ATOM 741 C C . SER A 1 93 ? -22.618 2.463 22.186 1.00 84.38 93 SER A C 1
ATOM 743 O O . SER A 1 93 ? -23.694 3.059 22.082 1.00 84.38 93 SER A O 1
ATOM 745 N N . ILE A 1 94 ? -21.457 3.126 22.244 1.00 82.19 94 ILE A N 1
ATOM 746 C CA . ILE A 1 94 ? -21.370 4.593 22.194 1.00 82.19 94 ILE A CA 1
ATOM 747 C C . ILE A 1 94 ? -21.884 5.106 20.845 1.00 82.19 94 ILE A C 1
ATOM 749 O O . ILE A 1 94 ? -22.641 6.076 20.802 1.00 82.19 94 ILE A O 1
ATOM 753 N N . THR A 1 95 ? -21.519 4.437 19.750 1.00 82.62 95 THR A N 1
ATOM 754 C CA . THR A 1 95 ? -21.967 4.794 18.397 1.00 82.62 95 THR A CA 1
ATOM 755 C C . THR A 1 95 ? -23.485 4.671 18.254 1.00 82.62 95 THR A C 1
ATOM 757 O O . THR A 1 95 ? -24.121 5.599 17.759 1.00 82.62 95 THR A O 1
ATOM 760 N N . ALA A 1 96 ? -24.090 3.593 18.756 1.00 82.88 96 ALA A N 1
ATOM 761 C CA . ALA A 1 96 ? -25.540 3.409 18.747 1.00 82.88 96 ALA A CA 1
ATOM 762 C C . ALA A 1 96 ? -26.260 4.522 19.523 1.00 82.88 96 ALA A C 1
ATOM 764 O O . ALA A 1 96 ? -27.230 5.091 19.023 1.00 82.88 96 ALA A O 1
ATOM 765 N N . LYS A 1 97 ? -25.742 4.895 20.703 1.00 82.12 97 LYS A N 1
ATOM 766 C CA . LYS A 1 97 ? -26.277 6.007 21.502 1.00 82.12 97 LYS A CA 1
ATOM 767 C C . LYS A 1 97 ? -26.124 7.358 20.799 1.00 82.12 97 LYS A C 1
ATOM 769 O O . LYS A 1 97 ? -27.005 8.209 20.916 1.00 82.12 97 LYS A O 1
ATOM 774 N N . ALA A 1 98 ? -25.016 7.579 20.092 1.00 80.75 98 ALA A N 1
ATOM 775 C CA . ALA A 1 98 ? -24.811 8.796 19.311 1.00 80.75 98 ALA A CA 1
ATOM 776 C C . ALA A 1 98 ? -25.859 8.904 18.196 1.00 80.75 98 ALA A C 1
ATOM 778 O O . ALA A 1 98 ? -26.567 9.907 18.136 1.00 80.75 98 ALA A O 1
ATOM 779 N N . ILE A 1 99 ? -26.037 7.837 17.409 1.00 83.75 99 ILE A N 1
ATOM 780 C CA . ILE A 1 99 ? -27.032 7.764 16.331 1.00 83.75 99 ILE A CA 1
ATOM 781 C C . ILE A 1 99 ? -28.447 7.986 16.878 1.00 83.75 99 ILE A C 1
ATOM 783 O O . ILE A 1 99 ? -29.173 8.833 16.363 1.00 83.75 99 ILE A O 1
ATOM 787 N N . SER A 1 100 ? -28.830 7.291 17.956 1.00 85.81 100 SER A N 1
ATOM 788 C CA . SER A 1 100 ? -30.173 7.417 18.542 1.00 85.81 100 SER A CA 1
ATOM 789 C C . SER A 1 100 ? -30.458 8.807 19.112 1.00 85.81 100 SER A C 1
ATOM 791 O O . SER A 1 100 ? -31.613 9.194 19.245 1.00 85.81 100 SER A O 1
ATOM 793 N N . SER A 1 101 ? -29.411 9.548 19.477 1.00 85.38 101 SER A N 1
ATOM 794 C CA . SER A 1 101 ? -29.510 10.900 20.032 1.00 85.38 101 SER A CA 1
ATOM 795 C C . SER A 1 101 ? -29.299 11.990 18.974 1.00 85.38 101 SER A C 1
ATOM 797 O O . SER A 1 101 ? -29.119 13.149 19.343 1.00 85.38 101 SER A O 1
ATOM 799 N N . GLY A 1 102 ? -29.233 11.634 17.684 1.00 83.94 102 GLY A N 1
ATOM 800 C CA . GLY A 1 102 ? -28.964 12.576 16.592 1.00 83.94 102 GLY A CA 1
ATOM 801 C C . GLY A 1 102 ? -27.582 13.237 16.660 1.00 83.94 102 GLY A C 1
ATOM 802 O O . GLY A 1 102 ? -27.381 14.312 16.101 1.00 83.94 102 GLY A O 1
ATOM 803 N N . ARG A 1 103 ? -26.624 12.635 17.374 1.00 80.06 103 ARG A N 1
ATOM 804 C CA . ARG A 1 103 ? -25.251 13.140 17.505 1.00 80.06 103 ARG A CA 1
ATOM 805 C C . ARG A 1 103 ? -24.356 12.565 16.403 1.00 80.06 103 ARG A C 1
ATOM 807 O O . ARG A 1 103 ? -24.548 11.417 16.001 1.00 80.06 103 ARG A O 1
ATOM 814 N N . PRO A 1 104 ? -23.336 13.316 15.954 1.00 79.44 104 PRO A N 1
ATOM 815 C CA . PRO A 1 104 ? -22.400 12.827 14.950 1.00 79.44 104 PRO A CA 1
ATOM 816 C C . PRO A 1 104 ? -21.606 11.619 15.459 1.00 79.44 104 PRO A C 1
ATOM 818 O O . PRO A 1 104 ? -21.126 11.603 16.599 1.00 79.44 104 PRO A O 1
ATOM 821 N N . VAL A 1 105 ? -21.442 10.625 14.582 1.00 80.38 105 VAL A N 1
ATOM 822 C CA . VAL A 1 105 ? -20.568 9.467 14.806 1.00 80.38 105 VAL A CA 1
ATOM 823 C C . VAL A 1 105 ? -19.119 9.941 14.879 1.00 80.38 105 VAL A C 1
ATOM 825 O O . VAL A 1 105 ? -18.708 10.827 14.134 1.00 80.38 105 VAL A O 1
ATOM 828 N N . GLN A 1 106 ? -18.349 9.344 15.785 1.00 79.81 106 GLN A N 1
ATOM 829 C CA . GLN A 1 106 ? -16.961 9.718 16.039 1.00 79.81 106 GLN A CA 1
ATOM 830 C C . GLN A 1 106 ? -15.988 8.652 15.553 1.00 79.81 106 GLN A C 1
ATOM 832 O O . GLN A 1 106 ? -16.334 7.474 15.448 1.00 79.81 106 GLN A O 1
ATOM 837 N N . GLN A 1 107 ? -14.751 9.075 15.300 1.00 75.31 107 GLN A N 1
ATOM 838 C CA . GLN A 1 107 ? -13.633 8.162 15.107 1.00 75.31 107 GLN A CA 1
ATOM 839 C C . GLN A 1 107 ? -13.049 7.733 16.455 1.00 75.31 107 GLN A C 1
ATOM 841 O O . GLN A 1 107 ? -12.889 8.538 17.373 1.00 75.31 107 GLN A O 1
ATOM 846 N N . TYR A 1 108 ? -12.652 6.469 16.538 1.00 76.88 108 TYR A N 1
ATOM 847 C CA . TYR A 1 108 ? -12.013 5.863 17.697 1.00 76.88 108 TYR A CA 1
ATOM 848 C C . TYR A 1 108 ? -10.623 5.410 17.277 1.00 76.88 108 TYR A C 1
ATOM 850 O O . TYR A 1 108 ? -10.478 4.612 16.356 1.00 76.88 108 TYR A O 1
ATOM 858 N N . TYR A 1 109 ? -9.588 5.960 17.914 1.00 71.69 109 TYR A N 1
ATOM 859 C CA . TYR A 1 109 ? -8.190 5.703 17.533 1.00 71.69 109 TYR A CA 1
ATOM 860 C C . TYR A 1 109 ? -7.890 6.011 16.051 1.00 71.69 109 TYR A C 1
ATOM 862 O O . TYR A 1 109 ? -7.049 5.366 15.441 1.00 71.69 109 TYR A O 1
ATOM 870 N N . GLY A 1 110 ? -8.581 7.002 15.472 1.00 71.06 110 GLY A N 1
ATOM 871 C CA . GLY A 1 110 ? -8.440 7.368 14.056 1.00 71.06 110 GLY A CA 1
ATOM 872 C C . GLY A 1 110 ? -9.186 6.450 13.083 1.00 71.06 110 GLY A C 1
ATOM 873 O O . GLY A 1 110 ? -9.033 6.603 11.876 1.00 71.06 110 GLY A O 1
ATOM 874 N N . LYS A 1 111 ? -10.003 5.514 13.585 1.00 72.50 111 LYS A N 1
ATOM 875 C CA . LYS A 1 111 ? -10.796 4.589 12.771 1.00 72.50 111 LYS A CA 1
ATOM 876 C C . LYS A 1 111 ? -12.289 4.780 12.985 1.00 72.50 111 LYS A C 1
ATOM 878 O O . LYS A 1 111 ? -12.744 5.149 14.067 1.00 72.50 111 LYS A O 1
ATOM 883 N N . TRP A 1 112 ? -13.056 4.519 11.937 1.00 84.44 112 TRP A N 1
ATOM 884 C CA . TRP A 1 112 ? -14.512 4.500 12.012 1.00 84.44 112 TRP A CA 1
ATOM 885 C C . TRP A 1 112 ? -15.010 3.201 12.660 1.00 84.44 112 TRP A C 1
ATOM 887 O O . TRP A 1 112 ? -14.330 2.174 12.568 1.00 84.44 112 TRP A O 1
ATOM 897 N N . PRO A 1 113 ? -16.190 3.215 13.307 1.00 86.62 113 PRO A N 1
ATOM 898 C CA . PRO A 1 113 ? -16.748 2.052 13.985 1.00 86.62 113 PRO A CA 1
ATOM 899 C C . PRO A 1 113 ? -17.347 1.054 12.982 1.00 86.62 113 PRO A C 1
ATOM 901 O O . PRO A 1 113 ? -18.559 0.857 12.917 1.00 86.62 113 PRO A O 1
ATOM 904 N N . PHE A 1 114 ? -16.498 0.431 12.165 1.00 90.00 114 PHE A N 1
ATOM 905 C CA . PHE A 1 114 ? -16.920 -0.586 11.208 1.00 90.00 114 PHE A CA 1
ATOM 906 C C . PHE A 1 114 ? -17.388 -1.864 11.910 1.00 90.00 114 PHE A C 1
ATOM 908 O O . PHE A 1 114 ? -16.906 -2.233 12.988 1.00 90.00 114 PHE A O 1
ATOM 915 N N . TRP A 1 115 ? -18.338 -2.555 11.281 1.00 91.19 115 TRP A N 1
ATOM 916 C CA . TRP A 1 115 ? -18.736 -3.889 11.709 1.00 91.19 115 TRP A CA 1
ATOM 917 C C . TRP A 1 115 ? -17.644 -4.894 11.344 1.00 91.19 115 TRP A C 1
ATOM 919 O O . TRP A 1 115 ? -17.260 -5.019 10.181 1.00 91.19 115 TRP A O 1
ATOM 929 N N . ARG A 1 116 ? -17.173 -5.638 12.348 1.00 92.88 116 ARG A N 1
ATOM 930 C CA . ARG A 1 116 ? -16.290 -6.786 12.143 1.00 92.88 116 ARG A CA 1
ATOM 931 C C . ARG A 1 116 ? -17.069 -7.945 11.536 1.00 92.88 116 ARG A C 1
ATOM 933 O O . ARG A 1 116 ? -18.191 -8.226 11.952 1.00 92.88 116 ARG A O 1
ATOM 940 N N . TYR A 1 117 ? -16.433 -8.678 10.627 1.00 94.31 117 TYR A N 1
ATOM 941 C CA . TYR A 1 117 ? -16.982 -9.909 10.055 1.00 94.31 117 TYR A CA 1
ATOM 942 C C . TYR A 1 117 ? -15.913 -10.997 10.017 1.00 94.31 117 TYR A C 1
ATOM 944 O O . TYR A 1 117 ? -14.800 -10.742 9.572 1.00 94.31 117 TYR A O 1
ATOM 952 N N . ALA A 1 118 ? -16.227 -12.196 10.521 1.00 93.00 118 ALA A N 1
ATOM 953 C CA . ALA A 1 118 ? -15.279 -13.315 10.635 1.00 93.00 118 ALA A CA 1
ATOM 954 C C . ALA A 1 118 ? -13.911 -12.917 11.244 1.00 93.00 118 ALA A C 1
ATOM 956 O O . ALA A 1 118 ? -12.867 -13.452 10.889 1.00 93.00 118 ALA A O 1
ATOM 957 N N . GLY A 1 119 ? -13.926 -11.949 12.165 1.00 92.81 119 GLY A N 1
ATOM 958 C CA . GLY A 1 119 ? -12.741 -11.405 12.819 1.00 92.81 119 GLY A CA 1
ATOM 959 C C . GLY A 1 119 ? -11.892 -10.438 11.994 1.00 92.81 119 GLY A C 1
ATOM 960 O O . GLY A 1 119 ? -10.869 -9.988 12.502 1.00 92.81 119 GLY A O 1
ATOM 961 N N . MET A 1 120 ? -12.317 -10.074 10.785 1.00 96.06 120 MET A N 1
ATOM 962 C CA . MET A 1 120 ? -11.740 -8.974 10.015 1.00 96.06 120 MET A CA 1
ATOM 963 C C . MET A 1 120 ? -12.251 -7.635 10.544 1.00 96.06 120 MET A C 1
ATOM 965 O O . MET A 1 120 ? -13.463 -7.452 10.682 1.00 96.06 120 MET A O 1
ATOM 969 N N . GLN A 1 121 ? -11.334 -6.706 10.817 1.00 93.75 121 GLN A N 1
ATOM 970 C CA . GLN A 1 121 ? -11.651 -5.342 11.242 1.00 93.75 121 GLN A CA 1
ATOM 971 C C . GLN A 1 121 ? -12.339 -4.530 10.143 1.00 93.75 121 GLN A C 1
ATOM 973 O O . GLN A 1 121 ? -13.308 -3.827 10.418 1.00 93.75 121 GLN A O 1
ATOM 978 N N . GLU A 1 122 ? -11.855 -4.650 8.908 1.00 94.62 122 GLU A N 1
ATOM 979 C CA . GLU A 1 122 ? -12.309 -3.870 7.756 1.00 94.62 122 GLU A CA 1
ATOM 980 C C . GLU A 1 122 ? -12.596 -4.808 6.566 1.00 94.62 122 GLU A C 1
ATOM 982 O O . GLU A 1 122 ? -11.790 -4.899 5.637 1.00 94.62 122 GLU A O 1
ATOM 987 N N . PRO A 1 123 ? -13.728 -5.545 6.573 1.00 95.38 123 PRO A N 1
ATOM 988 C CA . PRO A 1 123 ? -13.964 -6.649 5.634 1.00 95.38 123 PRO A CA 1
ATOM 989 C C . PRO A 1 123 ? -13.912 -6.241 4.157 1.00 95.38 123 PRO A C 1
ATOM 991 O O . PRO A 1 123 ? -13.345 -6.958 3.336 1.00 95.38 123 PRO A O 1
ATOM 994 N N . ALA A 1 124 ? -14.461 -5.070 3.815 1.00 94.69 124 ALA A N 1
ATOM 995 C CA . ALA A 1 124 ? -14.398 -4.538 2.455 1.00 94.69 124 ALA A CA 1
ATOM 996 C C . ALA A 1 124 ? -12.948 -4.299 2.007 1.00 94.69 124 ALA A C 1
ATOM 998 O O . ALA A 1 124 ? -12.564 -4.757 0.932 1.00 94.69 124 ALA A O 1
ATOM 999 N N . SER A 1 125 ? -12.130 -3.654 2.845 1.00 95.69 125 SER A N 1
ATOM 1000 C CA . SER A 1 125 ? -10.709 -3.423 2.563 1.00 95.69 125 SER A CA 1
ATOM 1001 C C . SER A 1 125 ? -9.964 -4.745 2.351 1.00 95.69 125 SER A C 1
ATOM 1003 O O . SER A 1 125 ? -9.235 -4.874 1.375 1.00 95.69 125 SER A O 1
ATOM 1005 N N . VAL A 1 126 ? -10.225 -5.770 3.176 1.00 98.00 126 VAL A N 1
ATOM 1006 C CA . VAL A 1 126 ? -9.631 -7.111 2.999 1.00 98.00 126 VAL A CA 1
ATOM 1007 C C . VAL A 1 126 ? -9.981 -7.708 1.632 1.00 98.00 126 VAL A C 1
ATOM 1009 O O . VAL A 1 126 ? -9.093 -8.181 0.922 1.00 98.00 126 VAL A O 1
ATOM 1012 N N . VAL A 1 127 ? -11.256 -7.660 1.230 1.00 98.06 127 VAL A N 1
ATOM 1013 C CA . VAL A 1 127 ? -11.707 -8.181 -0.073 1.00 98.06 127 VAL A CA 1
ATOM 1014 C C . VAL A 1 127 ? -11.043 -7.433 -1.231 1.00 98.06 127 VAL A C 1
ATOM 1016 O O . VAL A 1 127 ? -10.525 -8.068 -2.154 1.00 98.06 127 VAL A O 1
ATOM 1019 N N . PHE A 1 128 ? -10.998 -6.099 -1.182 1.00 98.00 128 PHE A N 1
ATOM 1020 C CA . PHE A 1 128 ? -10.342 -5.305 -2.221 1.00 98.00 128 PHE A CA 1
ATOM 1021 C C . PHE A 1 128 ? -8.833 -5.572 -2.296 1.00 98.00 128 PHE A C 1
ATOM 1023 O O . PHE A 1 128 ? -8.293 -5.662 -3.403 1.00 98.00 128 PHE A O 1
ATOM 1030 N N . SER A 1 129 ? -8.152 -5.781 -1.168 1.00 98.50 129 SER A N 1
ATOM 1031 C CA . SER A 1 129 ? -6.735 -6.164 -1.155 1.00 98.50 129 SER A CA 1
ATOM 1032 C C . SER A 1 129 ? -6.517 -7.543 -1.785 1.00 98.50 129 SER A C 1
ATOM 1034 O O . SER A 1 129 ? -5.617 -7.706 -2.609 1.00 98.50 129 SER A O 1
ATOM 1036 N N . VAL A 1 130 ? -7.385 -8.524 -1.512 1.00 98.69 130 VAL A N 1
ATOM 1037 C CA . VAL A 1 130 ? -7.325 -9.854 -2.151 1.00 98.69 130 VAL A CA 1
ATOM 1038 C C . VAL A 1 130 ? -7.561 -9.774 -3.666 1.00 98.69 130 VAL A C 1
ATOM 1040 O O . VAL A 1 130 ? -6.866 -10.443 -4.436 1.00 98.69 130 VAL A O 1
ATOM 1043 N N . PHE A 1 131 ? -8.492 -8.939 -4.134 1.00 98.62 131 PHE A N 1
ATOM 1044 C CA . PHE A 1 131 ? -8.699 -8.749 -5.573 1.00 98.62 131 PHE A CA 1
ATOM 1045 C C . PHE A 1 131 ? -7.514 -8.066 -6.258 1.00 98.62 131 PHE A C 1
ATOM 1047 O O . PHE A 1 131 ? -7.126 -8.483 -7.354 1.00 98.62 131 PHE A O 1
ATOM 1054 N N . ASN A 1 132 ? -6.881 -7.088 -5.610 1.00 98.50 132 ASN A N 1
ATOM 1055 C CA . ASN A 1 132 ? -5.652 -6.491 -6.125 1.00 98.50 132 ASN A CA 1
ATOM 1056 C C . ASN A 1 132 ? -4.497 -7.506 -6.169 1.00 98.50 132 ASN A C 1
ATOM 1058 O O . ASN A 1 132 ? -3.817 -7.622 -7.192 1.00 98.50 132 ASN A O 1
ATOM 1062 N N . LEU A 1 133 ? -4.324 -8.317 -5.120 1.00 98.69 133 LEU A N 1
ATOM 1063 C CA . LEU A 1 133 ? -3.369 -9.430 -5.099 1.00 98.69 133 LEU A CA 1
ATOM 1064 C C . LEU A 1 133 ? -3.571 -10.361 -6.305 1.00 98.69 133 LEU A C 1
ATOM 1066 O O . LEU A 1 133 ? -2.619 -10.691 -7.020 1.00 98.69 133 LEU A O 1
ATOM 1070 N N . TRP A 1 134 ? -4.819 -10.750 -6.573 1.00 98.69 134 TRP A N 1
ATOM 1071 C CA . TRP A 1 134 ? -5.164 -11.597 -7.713 1.00 98.69 134 TRP A CA 1
ATOM 1072 C C . TRP A 1 134 ? -4.865 -10.939 -9.065 1.00 98.69 134 TRP A C 1
ATOM 1074 O O . TRP A 1 134 ? -4.362 -11.610 -9.974 1.00 98.69 134 TRP A O 1
ATOM 1084 N N . ALA A 1 135 ? -5.126 -9.638 -9.207 1.00 98.56 135 ALA A N 1
ATOM 1085 C CA . ALA A 1 135 ? -4.799 -8.887 -10.414 1.00 98.56 135 ALA A CA 1
ATOM 1086 C C . ALA A 1 135 ? -3.283 -8.885 -10.681 1.00 98.56 135 ALA A C 1
ATOM 1088 O O . ALA A 1 135 ? -2.854 -9.213 -11.792 1.00 98.56 135 ALA A O 1
ATOM 1089 N N . HIS A 1 136 ? -2.458 -8.633 -9.658 1.00 98.44 136 HIS A N 1
ATOM 1090 C CA . HIS A 1 136 ? -0.998 -8.708 -9.785 1.00 98.44 136 HIS A CA 1
ATOM 1091 C C . HIS A 1 136 ? -0.503 -10.125 -10.084 1.00 98.44 136 HIS A C 1
ATOM 1093 O O . HIS A 1 136 ? 0.379 -10.294 -10.927 1.00 98.44 136 HIS A O 1
ATOM 1099 N N . TRP A 1 137 ? -1.099 -11.159 -9.484 1.00 98.75 137 TRP A N 1
ATOM 1100 C CA . TRP A 1 137 ? -0.777 -12.551 -9.810 1.00 98.75 137 TRP A CA 1
ATOM 1101 C C . TRP A 1 137 ? -1.104 -12.902 -11.267 1.00 98.75 137 TRP A C 1
ATOM 1103 O O . TRP A 1 137 ? -0.308 -13.543 -11.964 1.00 98.75 137 TRP A O 1
ATOM 1113 N N . LYS A 1 138 ? -2.262 -12.459 -11.770 1.00 98.62 138 LYS A N 1
ATOM 1114 C CA . LYS A 1 138 ? -2.607 -12.588 -13.191 1.00 98.62 138 LYS A CA 1
ATOM 1115 C C . LYS A 1 138 ? -1.592 -11.860 -14.071 1.00 98.62 138 LYS A C 1
ATOM 1117 O O . LYS A 1 138 ? -1.092 -12.470 -15.016 1.00 98.62 138 LYS A O 1
ATOM 1122 N N . GLY A 1 139 ? -1.241 -10.619 -13.734 1.00 97.88 139 GLY A N 1
ATOM 1123 C CA . GLY A 1 139 ? -0.214 -9.834 -14.422 1.00 97.88 139 GLY A CA 1
ATOM 1124 C C . GLY A 1 139 ? 1.140 -10.548 -14.467 1.00 97.88 139 GLY A C 1
ATOM 1125 O O . GLY A 1 139 ? 1.712 -10.711 -15.544 1.00 97.88 139 GLY A O 1
ATOM 1126 N N . PHE A 1 140 ? 1.600 -11.084 -13.333 1.00 98.50 140 PHE A N 1
ATOM 1127 C CA . PHE A 1 140 ? 2.829 -11.874 -13.232 1.00 98.50 140 PHE A CA 1
ATOM 1128 C C . PHE A 1 140 ? 2.822 -13.063 -14.199 1.00 98.50 140 PHE A C 1
ATOM 1130 O O . PHE A 1 140 ? 3.770 -13.253 -14.963 1.00 98.50 140 PHE A O 1
ATOM 1137 N N . LYS A 1 141 ? 1.741 -13.857 -14.219 1.00 98.62 141 LYS A N 1
ATOM 1138 C CA . LYS A 1 141 ? 1.621 -15.003 -15.136 1.00 98.62 141 LYS A CA 1
ATOM 1139 C C . LYS A 1 141 ? 1.621 -14.566 -16.597 1.00 98.62 141 LYS A C 1
ATOM 1141 O O . LYS A 1 141 ? 2.264 -15.221 -17.415 1.00 98.62 141 LYS A O 1
ATOM 1146 N N . THR A 1 142 ? 0.922 -13.482 -16.925 1.00 98.12 142 THR A N 1
ATOM 1147 C CA . THR A 1 142 ? 0.886 -12.931 -18.284 1.00 98.12 142 THR A CA 1
ATOM 1148 C C . THR A 1 142 ? 2.279 -12.506 -18.731 1.00 98.12 142 THR A C 1
ATOM 1150 O O . THR A 1 142 ? 2.735 -12.962 -19.777 1.00 98.12 142 THR A O 1
ATOM 1153 N N . VAL A 1 143 ? 2.995 -11.728 -17.914 1.00 96.81 143 VAL A N 1
ATOM 1154 C CA . VAL A 1 143 ? 4.364 -11.284 -18.213 1.00 96.81 143 VAL A CA 1
ATOM 1155 C C . VAL A 1 143 ? 5.310 -12.476 -18.346 1.00 96.81 143 VAL A C 1
ATOM 1157 O O . VAL A 1 143 ? 6.076 -12.557 -19.303 1.00 96.81 143 VAL A O 1
ATOM 1160 N N . LYS A 1 144 ? 5.234 -13.442 -17.423 1.00 97.75 144 LYS A N 1
ATOM 1161 C CA . LYS A 1 144 ? 6.105 -14.625 -17.424 1.00 97.75 144 LYS A CA 1
ATOM 1162 C C . LYS A 1 144 ? 5.970 -15.443 -18.711 1.00 97.75 144 LYS A C 1
ATOM 1164 O O . LYS A 1 144 ? 6.989 -15.912 -19.215 1.00 97.75 144 LYS A O 1
ATOM 1169 N N . ARG A 1 145 ? 4.740 -15.605 -19.217 1.00 97.69 145 ARG A N 1
ATOM 1170 C CA . ARG A 1 145 ? 4.428 -16.409 -20.410 1.00 97.69 145 ARG A CA 1
ATOM 1171 C C . ARG A 1 145 ? 4.636 -15.661 -21.722 1.00 97.69 145 ARG A C 1
ATOM 1173 O O . ARG A 1 145 ? 5.109 -16.265 -22.671 1.00 97.69 145 ARG A O 1
ATOM 1180 N N . ARG A 1 146 ? 4.227 -14.389 -21.793 1.00 96.06 146 ARG A N 1
ATOM 1181 C CA . ARG A 1 146 ? 4.169 -13.642 -23.060 1.00 96.06 146 ARG A CA 1
ATOM 1182 C C . ARG A 1 146 ? 5.462 -12.917 -23.406 1.00 96.06 146 ARG A C 1
ATOM 1184 O O . ARG A 1 146 ? 5.725 -12.732 -24.585 1.00 96.06 146 ARG A O 1
ATOM 1191 N N . LEU A 1 147 ? 6.254 -12.492 -22.418 1.00 91.62 147 LEU A N 1
ATOM 1192 C CA . LEU A 1 147 ? 7.521 -11.823 -22.713 1.00 91.62 147 LEU A CA 1
ATOM 1193 C C . LEU A 1 147 ? 8.628 -12.864 -22.939 1.00 91.62 147 LEU A C 1
ATOM 1195 O O . LEU A 1 147 ? 8.786 -13.753 -22.094 1.00 91.62 147 LEU A O 1
ATOM 1199 N N . PRO A 1 148 ? 9.439 -12.734 -24.001 1.00 92.38 148 PRO A N 1
ATOM 1200 C CA . PRO A 1 148 ? 10.658 -13.519 -24.190 1.00 92.38 148 PRO A CA 1
ATOM 1201 C C . PRO A 1 148 ? 11.636 -13.399 -23.008 1.00 92.38 148 PRO A C 1
ATOM 1203 O O . PRO A 1 148 ? 11.642 -12.400 -22.286 1.00 92.38 148 PRO A O 1
ATOM 1206 N N . ASN A 1 149 ? 12.448 -14.431 -22.756 1.00 89.69 149 ASN A N 1
ATOM 1207 C CA . ASN A 1 149 ? 13.368 -14.458 -21.603 1.00 89.69 149 ASN A CA 1
ATOM 1208 C C . ASN A 1 149 ? 14.523 -13.448 -21.712 1.00 89.69 149 ASN A C 1
ATOM 1210 O O . ASN A 1 149 ? 15.057 -13.020 -20.690 1.00 89.69 149 ASN A O 1
ATOM 1214 N N . ASP A 1 150 ? 14.872 -13.065 -22.931 1.00 84.25 150 ASP A N 1
ATOM 1215 C CA . ASP A 1 150 ? 15.854 -12.047 -23.298 1.00 84.25 150 ASP A CA 1
ATOM 1216 C C . ASP A 1 150 ? 15.291 -10.616 -23.249 1.00 84.25 150 ASP A C 1
ATOM 1218 O O . ASP A 1 150 ? 16.057 -9.655 -23.318 1.00 84.25 150 ASP A O 1
ATOM 1222 N N . HIS A 1 151 ? 13.976 -10.443 -23.053 1.00 85.56 151 HIS A N 1
ATOM 1223 C CA . HIS A 1 151 ? 13.371 -9.117 -22.962 1.00 85.56 151 HIS A CA 1
ATOM 1224 C C . HIS A 1 151 ? 13.952 -8.330 -21.765 1.00 85.56 151 HIS A C 1
ATOM 1226 O O . HIS A 1 151 ? 13.777 -8.737 -20.606 1.00 85.56 151 HIS A O 1
ATOM 1232 N N . PRO A 1 152 ? 14.553 -7.145 -21.987 1.00 85.62 152 PRO A N 1
ATOM 1233 C CA . PRO A 1 152 ? 15.381 -6.460 -20.990 1.00 85.62 152 PRO A CA 1
ATOM 1234 C C . PRO A 1 152 ? 14.619 -6.041 -19.722 1.00 85.62 152 PRO A C 1
ATOM 1236 O O . PRO A 1 152 ? 15.195 -6.001 -18.636 1.00 85.62 152 PRO A O 1
ATOM 1239 N N . MET A 1 153 ? 13.312 -5.780 -19.836 1.00 88.62 153 MET A N 1
ATOM 1240 C CA . MET A 1 153 ? 12.455 -5.403 -18.701 1.00 88.62 153 MET A CA 1
ATOM 1241 C C . MET A 1 153 ? 11.773 -6.577 -17.988 1.00 88.62 153 MET A C 1
ATOM 1243 O O . MET A 1 153 ? 11.183 -6.370 -16.929 1.00 88.62 153 MET A O 1
ATOM 1247 N N . LYS A 1 154 ? 11.825 -7.810 -18.523 1.00 92.44 154 LYS A N 1
ATOM 1248 C CA . LYS A 1 154 ? 11.001 -8.921 -18.007 1.00 92.44 154 LYS A CA 1
ATOM 1249 C C . LYS A 1 154 ? 11.265 -9.179 -16.527 1.00 92.44 154 LYS A C 1
ATOM 1251 O O . LYS A 1 154 ? 10.324 -9.298 -15.748 1.00 92.44 154 LYS A O 1
ATOM 1256 N N . LYS A 1 155 ? 12.540 -9.210 -16.126 1.00 92.94 155 LYS A N 1
ATOM 1257 C CA . LYS A 1 155 ? 12.931 -9.412 -14.722 1.00 92.94 155 LYS A CA 1
ATOM 1258 C C . LYS A 1 155 ? 12.374 -8.313 -13.812 1.00 92.94 155 LYS A C 1
ATOM 1260 O O . LYS A 1 155 ? 11.809 -8.636 -12.775 1.00 92.94 155 LYS A O 1
ATOM 1265 N N . LEU A 1 156 ? 12.468 -7.045 -14.222 1.00 93.25 156 LEU A N 1
ATOM 1266 C CA . LEU A 1 156 ? 11.958 -5.912 -13.441 1.00 93.25 156 LEU A CA 1
ATOM 1267 C C . LEU A 1 156 ? 10.437 -5.972 -13.265 1.00 93.25 156 LEU A C 1
ATOM 1269 O O . LEU A 1 156 ? 9.953 -5.795 -12.152 1.00 93.25 156 LEU A O 1
ATOM 1273 N N . TYR A 1 157 ? 9.687 -6.298 -14.321 1.00 96.06 157 TYR A N 1
ATOM 1274 C CA . TYR A 1 157 ? 8.231 -6.449 -14.229 1.00 96.06 157 TYR A CA 1
ATOM 1275 C C . TYR A 1 157 ? 7.813 -7.606 -13.317 1.00 96.06 157 TYR A C 1
ATOM 1277 O O . TYR A 1 157 ? 6.867 -7.468 -12.544 1.00 96.06 157 TYR A O 1
ATOM 1285 N N . LEU A 1 158 ? 8.519 -8.740 -13.378 1.00 97.88 158 LEU A N 1
ATOM 1286 C CA . LEU A 1 158 ? 8.240 -9.879 -12.502 1.00 97.88 158 LEU A CA 1
ATOM 1287 C C . LEU A 1 158 ? 8.550 -9.556 -11.035 1.00 97.88 158 LEU A C 1
ATOM 1289 O O . LEU A 1 158 ? 7.743 -9.889 -10.172 1.00 97.88 158 LEU A O 1
ATOM 1293 N N . VAL A 1 159 ? 9.671 -8.878 -10.757 1.00 96.94 159 VAL A N 1
ATOM 1294 C CA . VAL A 1 159 ? 10.015 -8.413 -9.403 1.00 96.94 159 VAL A CA 1
ATOM 1295 C C . VAL A 1 159 ? 8.959 -7.440 -8.889 1.00 96.94 159 VAL A C 1
ATOM 1297 O O . VAL A 1 159 ? 8.432 -7.646 -7.801 1.00 96.94 159 VAL A O 1
ATOM 1300 N N . TRP A 1 160 ? 8.580 -6.432 -9.679 1.00 97.25 160 TRP A N 1
ATOM 1301 C CA . TRP A 1 160 ? 7.552 -5.470 -9.280 1.00 97.25 160 TRP A CA 1
ATOM 1302 C C . TRP A 1 160 ? 6.203 -6.139 -8.989 1.00 97.25 160 TRP A C 1
ATOM 1304 O O . TRP A 1 160 ? 5.556 -5.821 -7.991 1.00 97.25 160 TRP A O 1
ATOM 1314 N N . ALA A 1 161 ? 5.796 -7.114 -9.806 1.00 98.31 161 ALA A N 1
ATOM 1315 C CA . ALA A 1 161 ? 4.578 -7.871 -9.551 1.00 98.31 161 ALA A CA 1
ATOM 1316 C C . ALA A 1 161 ? 4.658 -8.662 -8.232 1.00 98.31 161 ALA A C 1
ATOM 1318 O O . ALA A 1 161 ? 3.682 -8.676 -7.490 1.00 98.31 161 ALA A O 1
ATOM 1319 N N . VAL A 1 162 ? 5.806 -9.264 -7.895 1.00 98.69 162 VAL A N 1
ATOM 1320 C CA . VAL A 1 162 ? 6.010 -9.946 -6.601 1.00 98.69 162 VAL A CA 1
ATOM 1321 C C . VAL A 1 162 ? 5.956 -8.969 -5.426 1.00 98.69 162 VAL A C 1
ATOM 1323 O O . VAL A 1 162 ? 5.257 -9.242 -4.453 1.00 98.69 162 VAL A O 1
ATOM 1326 N N . LEU A 1 163 ? 6.628 -7.819 -5.524 1.00 98.56 163 LEU A N 1
ATOM 1327 C CA . LEU A 1 163 ? 6.592 -6.785 -4.484 1.00 98.56 163 LEU A CA 1
ATOM 1328 C C . LEU 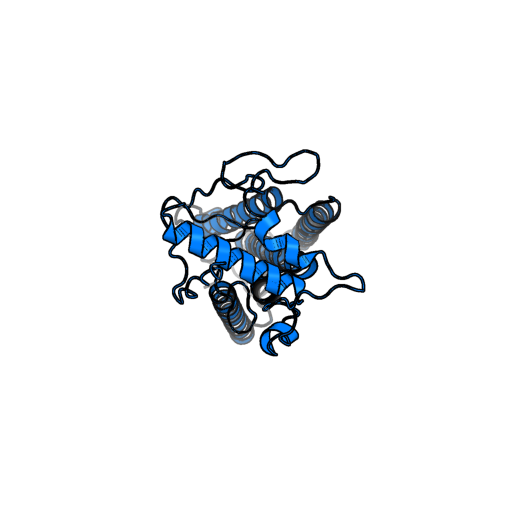A 1 163 ? 5.173 -6.243 -4.271 1.00 98.56 163 LEU A C 1
ATOM 1330 O O . LEU A 1 163 ? 4.742 -6.070 -3.134 1.00 98.56 163 LEU A O 1
ATOM 1334 N N . SER A 1 164 ? 4.422 -6.054 -5.356 1.00 98.50 164 SER A N 1
ATOM 1335 C CA . SER A 1 164 ? 3.024 -5.626 -5.289 1.00 98.50 164 SER A CA 1
ATOM 1336 C C . SER A 1 164 ? 2.132 -6.700 -4.661 1.00 98.50 164 SER A C 1
ATOM 1338 O O . SER A 1 164 ? 1.309 -6.385 -3.811 1.00 98.50 164 SER A O 1
ATOM 1340 N N . MET A 1 165 ? 2.315 -7.982 -5.008 1.00 98.81 165 MET A N 1
ATOM 1341 C CA . MET A 1 165 ? 1.611 -9.083 -4.335 1.00 98.81 165 MET A CA 1
ATOM 1342 C C . MET A 1 165 ? 1.903 -9.093 -2.825 1.00 98.81 165 MET A C 1
ATOM 1344 O O . MET A 1 165 ? 0.977 -9.223 -2.033 1.00 98.81 165 MET A O 1
ATOM 1348 N N . ASN A 1 166 ? 3.159 -8.890 -2.413 1.00 98.75 166 ASN A N 1
ATOM 1349 C CA . ASN A 1 166 ? 3.514 -8.764 -0.997 1.00 98.75 166 ASN A CA 1
ATOM 1350 C C . ASN A 1 166 ? 2.802 -7.576 -0.319 1.00 98.75 166 ASN A C 1
ATOM 1352 O O . ASN A 1 166 ? 2.274 -7.743 0.776 1.00 98.75 166 ASN A O 1
ATOM 1356 N N . ALA A 1 167 ? 2.725 -6.413 -0.975 1.00 98.69 167 ALA A N 1
ATOM 1357 C CA . ALA A 1 167 ? 1.991 -5.258 -0.454 1.00 98.69 167 ALA A CA 1
ATOM 1358 C C . ALA A 1 167 ? 0.510 -5.567 -0.210 1.00 98.69 167 ALA A C 1
ATOM 1360 O O . ALA A 1 167 ? 0.001 -5.323 0.878 1.00 98.69 167 ALA A O 1
ATOM 1361 N N . TRP A 1 168 ? -0.167 -6.195 -1.171 1.00 98.75 168 TRP A N 1
ATOM 1362 C CA . TRP A 1 168 ? -1.583 -6.532 -1.018 1.00 98.75 168 TRP A CA 1
ATOM 1363 C C . TRP A 1 168 ? -1.846 -7.645 0.003 1.00 98.75 168 TRP A C 1
ATOM 1365 O O . TRP A 1 168 ? -2.898 -7.640 0.641 1.00 98.75 168 TRP A O 1
ATOM 1375 N N . ILE A 1 169 ? -0.896 -8.566 0.207 1.00 98.81 169 ILE A N 1
ATOM 1376 C CA . ILE A 1 169 ? -0.955 -9.538 1.309 1.00 98.81 169 ILE A CA 1
ATOM 1377 C C . ILE A 1 169 ? -0.907 -8.807 2.652 1.00 98.81 169 ILE A C 1
ATOM 1379 O O . ILE A 1 169 ? -1.784 -9.025 3.485 1.00 98.81 169 ILE A O 1
ATOM 1383 N N . TRP A 1 170 ? 0.080 -7.931 2.863 1.00 98.75 170 TRP A N 1
ATOM 1384 C CA . TRP A 1 170 ? 0.200 -7.206 4.129 1.00 98.75 170 TRP A CA 1
ATOM 1385 C C . TRP A 1 170 ? -0.960 -6.246 4.372 1.00 98.75 170 TRP A C 1
ATOM 1387 O O . TRP A 1 170 ? -1.447 -6.191 5.497 1.00 98.75 170 TRP A O 1
ATOM 1397 N N . SER A 1 171 ? -1.491 -5.624 3.322 1.00 98.38 171 SER A N 1
ATOM 1398 C CA . SER A 1 171 ? -2.731 -4.851 3.386 1.00 98.38 171 SER A CA 1
ATOM 1399 C C . SER A 1 171 ? -3.913 -5.707 3.853 1.00 98.38 171 SER A C 1
ATOM 1401 O O . SER A 1 171 ? -4.602 -5.350 4.808 1.00 98.38 171 SER A O 1
ATOM 1403 N N . ALA A 1 172 ? -4.125 -6.889 3.261 1.00 98.56 172 ALA A N 1
ATOM 1404 C CA . ALA A 1 172 ? -5.193 -7.794 3.692 1.00 98.56 172 ALA A CA 1
ATOM 1405 C C . ALA A 1 172 ? -5.016 -8.253 5.154 1.00 98.56 172 ALA A C 1
ATOM 1407 O O . ALA A 1 172 ? -5.991 -8.330 5.906 1.00 98.56 172 ALA A O 1
ATOM 1408 N N . VAL A 1 173 ? -3.777 -8.526 5.578 1.00 98.38 173 VAL A N 1
ATOM 1409 C CA . VAL A 1 173 ? -3.451 -8.908 6.961 1.00 98.38 173 VAL A CA 1
ATOM 1410 C C . VAL A 1 173 ? -3.726 -7.758 7.933 1.00 98.38 173 VAL A C 1
ATOM 1412 O O . VAL A 1 173 ? -4.374 -7.981 8.955 1.00 98.38 173 VAL A O 1
ATOM 1415 N N . PHE A 1 174 ? -3.299 -6.536 7.614 1.00 96.81 174 PHE A N 1
ATOM 1416 C CA . PHE A 1 174 ? -3.518 -5.344 8.435 1.00 96.81 174 PHE A CA 1
ATOM 1417 C C . PHE A 1 174 ? -5.007 -5.007 8.588 1.00 96.81 174 PHE A C 1
ATOM 1419 O O . PHE A 1 174 ? -5.491 -4.846 9.708 1.00 96.81 174 PHE A O 1
ATOM 1426 N N . HIS A 1 175 ? -5.766 -4.997 7.490 1.00 96.12 175 HIS A N 1
ATOM 1427 C CA . HIS A 1 175 ? -7.210 -4.741 7.528 1.00 96.12 175 HIS A CA 1
ATOM 1428 C C . HIS A 1 175 ? -8.010 -5.878 8.182 1.00 96.12 175 HIS A C 1
ATOM 1430 O O . HIS A 1 175 ? -9.121 -5.663 8.673 1.00 96.12 175 HIS A O 1
ATOM 1436 N N . THR A 1 176 ? -7.453 -7.092 8.237 1.00 96.69 176 THR A N 1
ATOM 1437 C CA . THR A 1 176 ? -8.012 -8.172 9.056 1.00 96.69 176 THR A CA 1
ATOM 1438 C C . THR A 1 176 ? -7.752 -7.897 10.530 1.00 96.69 176 THR A C 1
ATOM 1440 O O . THR A 1 176 ? -8.689 -7.884 11.331 1.00 96.69 176 THR A O 1
ATOM 1443 N N . ARG A 1 177 ? -6.485 -7.665 10.887 1.00 94.94 177 ARG A N 1
ATOM 1444 C CA . ARG A 1 177 ? -6.047 -7.470 12.263 1.00 94.94 177 ARG A CA 1
ATOM 1445 C C . ARG A 1 177 ? -4.976 -6.388 12.356 1.00 94.94 177 ARG A C 1
ATOM 1447 O O . ARG A 1 177 ? -3.808 -6.598 12.021 1.00 94.94 177 ARG A O 1
ATOM 1454 N N . ASP A 1 178 ? -5.395 -5.265 12.920 1.00 91.75 178 ASP A N 1
ATOM 1455 C CA . ASP A 1 178 ? -4.545 -4.119 13.199 1.00 91.75 178 ASP A CA 1
ATOM 1456 C C . ASP A 1 178 ? -3.689 -4.359 14.454 1.00 91.75 178 ASP A C 1
ATOM 1458 O O . ASP A 1 178 ? -4.200 -4.467 15.574 1.00 91.75 178 ASP A O 1
ATOM 1462 N N . LEU A 1 179 ? -2.382 -4.503 14.243 1.00 89.31 179 LEU A N 1
ATOM 1463 C CA . LEU A 1 179 ? -1.342 -4.620 15.260 1.00 89.31 179 LEU A CA 1
ATOM 1464 C C . LEU A 1 179 ? -0.147 -3.762 14.825 1.00 89.31 179 LEU A C 1
ATOM 1466 O O . LEU A 1 179 ? 0.098 -3.648 13.625 1.00 89.31 179 LEU A O 1
ATOM 1470 N N . PRO A 1 180 ? 0.707 -3.292 15.755 1.00 88.81 180 PRO A N 1
ATOM 1471 C CA . PRO A 1 180 ? 1.867 -2.466 15.400 1.00 88.81 180 PRO A CA 1
ATOM 1472 C C . PRO A 1 180 ? 2.798 -3.090 14.350 1.00 88.81 180 PRO A C 1
ATOM 1474 O O . PRO A 1 180 ? 3.465 -2.384 13.599 1.00 88.81 180 PRO A O 1
ATOM 1477 N N . ILE A 1 181 ? 2.874 -4.423 14.299 1.00 90.94 181 ILE A N 1
ATOM 1478 C CA . ILE A 1 181 ? 3.685 -5.122 13.300 1.00 90.94 181 ILE A CA 1
ATOM 1479 C C . ILE A 1 181 ? 2.983 -5.239 11.945 1.00 90.94 181 ILE A C 1
ATOM 1481 O O . ILE A 1 181 ? 3.632 -5.041 10.922 1.00 90.94 181 ILE A O 1
ATOM 1485 N N . THR A 1 182 ? 1.679 -5.535 11.917 1.00 94.44 182 THR A N 1
ATOM 1486 C CA . THR A 1 182 ? 0.930 -5.655 10.656 1.00 94.44 182 THR A CA 1
ATOM 1487 C C . THR A 1 182 ? 0.777 -4.292 9.997 1.00 94.44 182 THR A C 1
ATOM 1489 O O . THR A 1 182 ? 0.946 -4.188 8.790 1.00 94.44 182 THR A O 1
ATOM 1492 N N . GLU A 1 183 ? 0.591 -3.250 10.805 1.00 92.19 183 GLU A N 1
ATOM 1493 C CA . GLU A 1 183 ? 0.616 -1.851 10.394 1.00 92.19 183 GLU A CA 1
ATOM 1494 C C . GLU A 1 183 ? 1.921 -1.488 9.680 1.00 92.19 183 GLU A C 1
ATOM 1496 O O . GLU A 1 183 ? 1.912 -1.053 8.529 1.00 92.19 183 GLU A O 1
ATOM 1501 N N . LYS A 1 184 ? 3.067 -1.707 10.336 1.00 94.19 184 LYS A N 1
ATOM 1502 C CA . LYS A 1 184 ? 4.373 -1.402 9.740 1.00 94.19 184 LYS A CA 1
ATOM 1503 C C . LYS A 1 184 ? 4.586 -2.169 8.441 1.00 94.19 184 LYS A C 1
ATOM 1505 O O . LYS A 1 184 ? 5.058 -1.594 7.466 1.00 94.19 184 LYS A O 1
ATOM 1510 N N . LEU A 1 185 ? 4.239 -3.453 8.414 1.00 97.44 185 LEU A N 1
ATOM 1511 C CA . LEU A 1 185 ? 4.447 -4.292 7.238 1.00 97.44 185 LEU A CA 1
ATOM 1512 C C . LEU A 1 185 ? 3.553 -3.892 6.062 1.00 97.44 185 LEU A C 1
ATOM 1514 O O . LEU A 1 185 ? 4.029 -3.952 4.929 1.00 97.44 185 LEU A O 1
ATOM 1518 N N . ASP A 1 186 ? 2.325 -3.431 6.303 1.00 98.00 186 ASP A N 1
ATOM 1519 C CA . ASP A 1 186 ? 1.471 -2.861 5.257 1.00 98.00 186 ASP A CA 1
ATOM 1520 C C . ASP A 1 186 ? 2.104 -1.596 4.661 1.00 98.00 186 ASP A C 1
ATOM 1522 O O . ASP A 1 186 ? 2.455 -1.562 3.478 1.00 98.00 186 ASP A O 1
ATOM 1526 N N . TYR A 1 187 ? 2.390 -0.596 5.500 1.00 97.00 187 TYR A N 1
ATOM 1527 C CA . TYR A 1 187 ? 2.948 0.676 5.039 1.00 97.00 187 TYR A CA 1
ATOM 1528 C C . TYR A 1 187 ? 4.317 0.539 4.364 1.00 97.00 187 TYR A C 1
ATOM 1530 O O . TYR A 1 187 ? 4.570 1.169 3.333 1.00 97.00 187 TYR A O 1
ATOM 1538 N N . PHE A 1 188 ? 5.206 -0.293 4.910 1.00 98.38 188 PHE A N 1
ATOM 1539 C CA . PHE A 1 188 ? 6.528 -0.531 4.330 1.00 98.38 188 PHE A CA 1
ATOM 1540 C C . PHE A 1 188 ? 6.428 -1.260 2.992 1.00 98.38 188 PHE A C 1
ATOM 1542 O O . PHE A 1 188 ? 7.124 -0.903 2.040 1.00 98.38 188 PHE A O 1
ATOM 1549 N N . SER A 1 189 ? 5.519 -2.230 2.879 1.00 98.62 189 SER A N 1
ATOM 1550 C CA . SER A 1 189 ? 5.309 -2.948 1.623 1.00 98.62 189 SER A CA 1
ATOM 1551 C C . SER A 1 189 ? 4.675 -2.059 0.552 1.00 98.62 189 SER A C 1
ATOM 1553 O O . SER A 1 189 ? 5.091 -2.129 -0.605 1.00 98.62 189 SER A O 1
ATOM 1555 N N . ALA A 1 190 ? 3.731 -1.186 0.918 1.00 98.38 190 ALA A N 1
ATOM 1556 C CA . ALA A 1 190 ? 3.152 -0.197 0.011 1.00 98.38 190 ALA A CA 1
ATOM 1557 C C . ALA A 1 190 ? 4.218 0.781 -0.517 1.00 98.38 190 ALA A C 1
ATOM 1559 O O . ALA A 1 190 ? 4.331 0.973 -1.732 1.00 98.38 190 ALA A O 1
ATOM 1560 N N . ALA A 1 191 ? 5.066 1.309 0.375 1.00 98.44 191 ALA A N 1
ATOM 1561 C CA . ALA A 1 191 ? 6.190 2.172 0.010 1.00 98.44 191 ALA A CA 1
ATOM 1562 C C . ALA A 1 191 ? 7.175 1.473 -0.934 1.00 98.44 191 ALA A C 1
ATOM 1564 O O . ALA A 1 191 ? 7.571 2.038 -1.955 1.00 98.44 191 ALA A O 1
ATOM 1565 N N . LEU A 1 192 ? 7.526 0.217 -0.648 1.00 98.44 192 LEU A N 1
ATOM 1566 C CA . LEU A 1 192 ? 8.395 -0.577 -1.512 1.00 98.44 192 LEU A CA 1
ATOM 1567 C C . LEU A 1 192 ? 7.773 -0.809 -2.898 1.00 98.44 192 LEU A C 1
ATOM 1569 O O . LEU A 1 192 ? 8.466 -0.716 -3.916 1.00 98.44 192 LEU A O 1
ATOM 1573 N N . ALA A 1 193 ? 6.470 -1.092 -2.962 1.00 98.31 193 ALA A N 1
ATOM 1574 C CA . ALA A 1 193 ? 5.758 -1.326 -4.214 1.00 98.31 193 ALA A CA 1
ATOM 1575 C C . ALA A 1 193 ? 5.712 -0.070 -5.100 1.00 98.31 193 ALA A C 1
ATOM 1577 O O . ALA A 1 193 ? 6.026 -0.166 -6.288 1.00 98.31 193 ALA A O 1
ATOM 1578 N N . ILE A 1 194 ? 5.388 1.109 -4.552 1.00 98.12 194 ILE A N 1
ATOM 1579 C CA . ILE A 1 194 ? 5.334 2.344 -5.352 1.00 98.12 194 ILE A CA 1
ATOM 1580 C C . ILE A 1 194 ? 6.727 2.858 -5.730 1.00 98.12 194 ILE A C 1
ATOM 1582 O O . ILE A 1 194 ? 6.943 3.297 -6.860 1.00 98.12 194 ILE A O 1
ATOM 1586 N N . LEU A 1 195 ? 7.708 2.734 -4.834 1.00 98.12 195 LEU A N 1
ATOM 1587 C CA . LEU A 1 195 ? 9.085 3.138 -5.107 1.00 98.12 195 LEU A CA 1
ATOM 1588 C C . LEU A 1 195 ? 9.722 2.248 -6.183 1.00 98.12 195 LEU A C 1
ATOM 1590 O O . LEU A 1 195 ? 10.351 2.750 -7.115 1.00 98.12 195 LEU A O 1
ATOM 1594 N N . SER A 1 196 ? 9.499 0.931 -6.123 1.00 97.00 196 SER A N 1
ATOM 1595 C CA . SER A 1 196 ? 9.914 0.019 -7.196 1.00 97.00 196 SER A CA 1
ATOM 1596 C C . SER A 1 196 ? 9.143 0.259 -8.500 1.00 97.00 196 SER A C 1
ATOM 1598 O O . SER A 1 196 ? 9.725 0.104 -9.579 1.00 97.00 196 SER A O 1
ATOM 1600 N N . ALA A 1 197 ? 7.880 0.703 -8.429 1.00 97.06 197 ALA A N 1
ATOM 1601 C CA . A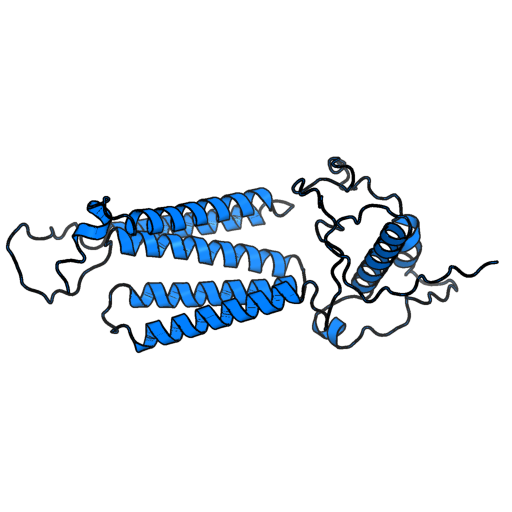LA A 1 197 ? 7.113 1.099 -9.607 1.00 97.06 197 ALA A CA 1
ATOM 1602 C C . ALA A 1 197 ? 7.737 2.299 -10.326 1.00 97.06 197 ALA A C 1
ATOM 1604 O O . ALA A 1 197 ? 7.920 2.302 -11.549 1.00 97.06 197 ALA A O 1
ATOM 1605 N N . LEU A 1 198 ? 8.106 3.316 -9.548 1.00 96.94 198 LEU A N 1
ATOM 1606 C CA . LEU A 1 198 ? 8.802 4.492 -10.044 1.00 96.94 198 LEU A CA 1
ATOM 1607 C C . LEU A 1 198 ? 10.165 4.104 -10.634 1.00 96.94 198 LEU A C 1
ATOM 1609 O O . LEU A 1 198 ? 10.467 4.499 -11.758 1.00 96.94 198 LEU A O 1
ATOM 1613 N N . TYR A 1 199 ? 10.933 3.249 -9.950 1.00 95.19 199 TYR A N 1
ATOM 1614 C CA . TYR A 1 199 ? 12.229 2.762 -10.432 1.00 95.19 199 TYR A CA 1
ATOM 1615 C C . TYR A 1 199 ? 12.138 2.138 -11.829 1.00 95.19 199 TYR A C 1
ATOM 1617 O O . TYR A 1 199 ? 12.841 2.571 -12.745 1.00 95.19 199 TYR A O 1
ATOM 1625 N N . TYR A 1 200 ? 11.257 1.150 -12.040 1.00 92.12 200 TYR A N 1
ATOM 1626 C CA . TYR A 1 200 ? 11.168 0.517 -13.360 1.00 92.12 200 TYR A CA 1
ATOM 1627 C C . TYR A 1 200 ? 10.619 1.483 -14.420 1.00 92.12 200 TYR A C 1
ATOM 1629 O O . TYR A 1 200 ? 10.972 1.344 -15.590 1.00 92.12 200 TYR A O 1
ATOM 1637 N N . THR A 1 201 ? 9.785 2.457 -14.035 1.00 93.25 201 THR A N 1
ATOM 1638 C CA . THR A 1 201 ? 9.272 3.493 -14.947 1.00 93.25 201 THR A CA 1
ATOM 1639 C C . THR A 1 201 ? 10.414 4.366 -15.458 1.00 93.25 201 THR A C 1
ATOM 1641 O O . THR A 1 201 ? 10.538 4.546 -16.667 1.00 93.25 201 THR A O 1
ATOM 1644 N N . PHE A 1 202 ? 11.313 4.810 -14.573 1.00 91.44 202 PHE A N 1
ATOM 1645 C CA . PHE A 1 202 ? 12.544 5.500 -14.968 1.00 91.44 202 PHE A CA 1
ATOM 1646 C C . PHE A 1 202 ? 13.395 4.637 -15.909 1.00 91.44 202 PHE A C 1
ATOM 1648 O O . PHE A 1 202 ? 13.779 5.089 -16.986 1.00 91.44 202 PHE A O 1
ATOM 1655 N N . ILE A 1 203 ? 13.644 3.370 -15.559 1.00 89.00 203 ILE A N 1
ATOM 1656 C CA . ILE A 1 203 ? 14.428 2.471 -16.420 1.00 89.00 203 ILE A CA 1
ATOM 1657 C C . ILE A 1 203 ? 13.780 2.302 -17.806 1.00 89.00 203 ILE A C 1
ATOM 1659 O O . ILE A 1 203 ? 14.494 2.320 -18.811 1.00 89.00 203 ILE A O 1
ATOM 1663 N N . ARG A 1 204 ? 12.449 2.149 -17.869 1.00 88.06 204 ARG A N 1
ATOM 1664 C CA . ARG A 1 204 ? 11.692 1.953 -19.114 1.00 88.06 204 ARG A CA 1
ATOM 1665 C C . ARG A 1 204 ? 11.753 3.189 -20.003 1.00 88.06 204 ARG A C 1
ATOM 1667 O O . ARG A 1 204 ? 12.132 3.073 -21.161 1.00 88.06 204 ARG A O 1
ATOM 1674 N N . LEU A 1 205 ? 11.369 4.343 -19.463 1.00 86.12 205 LEU A N 1
ATOM 1675 C CA . LEU A 1 205 ? 11.167 5.562 -20.243 1.00 86.12 205 LEU A CA 1
ATOM 1676 C C . LEU A 1 205 ? 12.485 6.188 -20.709 1.00 86.12 205 LEU A C 1
ATOM 1678 O O . LEU A 1 205 ? 12.570 6.679 -21.831 1.00 86.12 205 LEU A O 1
ATOM 1682 N N . PHE A 1 206 ? 13.538 6.102 -19.896 1.00 83.94 206 PHE A N 1
ATOM 1683 C CA . PHE A 1 206 ? 14.868 6.598 -20.260 1.00 83.94 206 PHE A CA 1
ATOM 1684 C C . PHE A 1 206 ? 15.747 5.535 -20.935 1.00 83.94 206 PHE A C 1
ATOM 1686 O O . PHE A 1 206 ? 16.935 5.768 -21.135 1.00 83.94 206 PHE A O 1
ATOM 1693 N N . HIS A 1 207 ? 15.180 4.370 -21.281 1.00 79.06 207 HIS A N 1
ATOM 1694 C CA . HIS A 1 207 ? 15.867 3.281 -21.984 1.00 79.06 207 HIS A CA 1
ATOM 1695 C C . HIS A 1 207 ? 17.203 2.897 -21.337 1.00 79.06 207 HIS A C 1
ATOM 1697 O O . HIS A 1 207 ? 18.179 2.568 -22.009 1.00 79.06 207 HIS A O 1
ATOM 1703 N N . LEU A 1 208 ? 17.253 2.915 -20.002 1.00 81.50 208 LEU A N 1
ATOM 1704 C CA . LEU A 1 208 ? 18.480 2.695 -19.240 1.00 81.50 208 LEU A CA 1
ATOM 1705 C C . LEU A 1 208 ? 18.873 1.218 -19.211 1.00 81.50 208 LEU A C 1
ATOM 1707 O O . LEU A 1 208 ? 19.412 0.781 -18.209 1.00 81.50 208 LEU A O 1
ATOM 1711 N N . TYR A 1 209 ? 18.589 0.422 -20.246 1.00 75.94 209 TYR A N 1
ATOM 1712 C CA . TYR A 1 209 ? 18.879 -1.006 -20.351 1.00 75.94 209 TYR A CA 1
ATOM 1713 C C . TYR A 1 209 ? 19.616 -1.369 -21.639 1.00 75.94 209 TYR A C 1
ATOM 1715 O O . TYR A 1 209 ? 19.490 -0.710 -22.661 1.00 75.94 209 TYR A O 1
ATOM 1723 N N . ARG A 1 210 ? 20.412 -2.446 -21.584 1.00 66.44 210 ARG A N 1
ATOM 1724 C CA . ARG A 1 210 ? 21.137 -2.945 -22.752 1.00 66.44 210 ARG A CA 1
ATOM 1725 C C . ARG A 1 210 ? 20.133 -3.578 -23.711 1.00 66.44 210 ARG A C 1
ATOM 1727 O O . ARG A 1 210 ? 19.463 -4.537 -23.332 1.00 66.44 210 ARG A O 1
ATOM 1734 N N . LEU A 1 211 ? 20.029 -3.034 -24.917 1.00 64.75 211 LEU A N 1
ATOM 1735 C CA . LEU A 1 211 ? 19.279 -3.657 -26.002 1.00 64.75 211 LEU A CA 1
ATOM 1736 C C . LEU A 1 211 ? 20.044 -4.902 -26.488 1.00 64.75 211 LEU A C 1
ATOM 1738 O O . LEU A 1 211 ? 21.279 -4.855 -26.561 1.00 64.75 211 LEU A O 1
ATOM 1742 N N . PRO A 1 212 ? 19.359 -6.019 -26.792 1.00 56.69 212 PRO A N 1
ATOM 1743 C CA . PRO A 1 212 ? 19.991 -7.167 -27.429 1.00 56.69 212 PRO A CA 1
ATOM 1744 C C . PRO A 1 212 ? 20.691 -6.729 -28.719 1.00 56.69 212 PRO A C 1
ATOM 1746 O O . PRO A 1 212 ? 20.110 -6.040 -29.557 1.00 56.69 212 PRO A O 1
ATOM 1749 N N . SER A 1 213 ? 21.961 -7.103 -28.867 1.00 50.97 213 SER A N 1
ATOM 1750 C CA . SER A 1 213 ? 22.737 -6.845 -30.081 1.00 50.97 213 SER A CA 1
ATOM 1751 C C . SER A 1 213 ? 22.223 -7.783 -31.178 1.00 50.97 213 SER A C 1
ATOM 1753 O O . SER A 1 213 ? 22.696 -8.906 -31.307 1.00 50.97 213 SER A O 1
ATOM 1755 N N . GLY A 1 214 ? 21.164 -7.373 -31.880 1.00 50.97 214 GLY A N 1
ATOM 1756 C CA . GLY A 1 214 ? 20.451 -8.251 -32.817 1.00 50.97 214 GLY A CA 1
ATOM 1757 C C . GLY A 1 214 ? 19.666 -7.560 -33.933 1.00 50.97 214 GLY A C 1
ATOM 1758 O O . GLY A 1 214 ? 18.997 -8.244 -34.694 1.00 50.97 214 GLY A O 1
ATOM 1759 N N . GLY A 1 215 ? 19.767 -6.238 -34.080 1.00 40.00 215 GLY A N 1
ATOM 1760 C CA . GLY A 1 215 ? 19.211 -5.514 -35.222 1.00 40.00 215 GLY A CA 1
ATOM 1761 C C . GLY A 1 215 ? 20.265 -4.593 -35.813 1.00 40.00 215 GLY A C 1
ATOM 1762 O O . GLY A 1 215 ? 20.470 -3.487 -35.319 1.00 40.00 215 GLY A O 1
ATOM 1763 N N . LYS A 1 216 ? 20.960 -5.038 -36.865 1.00 52.91 216 LYS A N 1
ATOM 1764 C CA . LYS A 1 216 ? 21.592 -4.090 -37.791 1.00 52.91 216 LYS A CA 1
ATOM 1765 C C . LYS A 1 216 ? 20.466 -3.202 -38.309 1.00 52.91 216 LYS A C 1
ATOM 1767 O O . LYS A 1 216 ? 19.507 -3.764 -38.815 1.00 52.91 216 LYS A O 1
ATOM 1772 N N . LEU A 1 217 ? 20.592 -1.881 -38.197 1.00 45.44 217 LEU A N 1
ATOM 1773 C CA . LEU A 1 217 ? 20.233 -0.925 -39.249 1.00 45.44 217 LEU A CA 1
ATOM 1774 C C . LEU A 1 217 ? 20.626 0.505 -38.831 1.00 45.44 217 LEU A C 1
ATOM 1776 O O . LEU A 1 217 ? 20.096 1.092 -37.893 1.00 45.44 217 LEU A O 1
ATOM 1780 N N . THR A 1 218 ? 21.522 1.057 -39.647 1.00 40.28 218 THR A N 1
ATOM 1781 C CA . THR A 1 218 ? 21.902 2.468 -39.827 1.00 40.28 218 THR A CA 1
ATOM 1782 C C . THR A 1 218 ? 23.031 3.041 -38.962 1.00 40.28 218 THR A C 1
ATOM 1784 O O . THR A 1 218 ? 22.957 3.183 -37.745 1.00 40.28 218 THR A O 1
ATOM 1787 N N . ASN A 1 219 ? 24.098 3.399 -39.685 1.00 48.41 219 ASN A N 1
ATOM 1788 C CA . ASN A 1 219 ? 25.194 4.272 -39.295 1.00 48.41 219 ASN A CA 1
ATOM 1789 C C . ASN A 1 219 ? 24.682 5.521 -38.574 1.00 48.41 219 ASN A C 1
ATOM 1791 O O . ASN A 1 219 ? 24.008 6.339 -39.194 1.00 48.41 219 ASN A O 1
ATOM 1795 N N . SER A 1 220 ? 25.077 5.700 -37.314 1.00 41.84 220 SER A N 1
ATOM 1796 C CA . SER A 1 220 ? 25.573 6.968 -36.756 1.00 41.84 220 SER A CA 1
ATOM 1797 C C . SER A 1 220 ? 25.948 6.766 -35.290 1.00 41.84 220 SER A C 1
ATOM 1799 O O . SER A 1 220 ? 25.082 6.606 -34.439 1.00 41.84 220 SER A O 1
ATOM 1801 N N . ARG A 1 221 ? 27.259 6.836 -35.026 1.00 41.75 221 ARG A N 1
ATOM 1802 C CA . ARG A 1 221 ? 27.930 6.802 -33.715 1.00 41.75 221 ARG A CA 1
ATOM 1803 C C . ARG A 1 221 ? 27.805 5.477 -32.961 1.00 41.75 221 ARG A C 1
ATOM 1805 O O . ARG A 1 221 ? 26.786 5.148 -32.365 1.00 41.75 221 ARG A O 1
ATOM 1812 N N . ALA A 1 222 ? 28.922 4.752 -32.947 1.00 42.66 222 ALA A N 1
ATOM 1813 C CA . ALA A 1 222 ? 29.178 3.685 -31.995 1.00 42.66 222 ALA A CA 1
ATOM 1814 C C . ALA A 1 222 ? 28.748 4.129 -30.581 1.00 42.66 222 ALA A C 1
ATOM 1816 O O . ALA A 1 222 ? 29.156 5.214 -30.151 1.00 42.66 222 ALA A O 1
ATOM 1817 N N . PRO A 1 223 ? 27.954 3.334 -29.841 1.00 43.28 223 PRO A N 1
ATOM 1818 C CA . PRO A 1 223 ? 27.766 3.597 -28.430 1.00 43.28 223 PRO A CA 1
ATOM 1819 C C . PRO A 1 223 ? 29.132 3.401 -27.781 1.00 43.28 223 PRO A C 1
ATOM 1821 O O . PRO A 1 223 ? 29.686 2.300 -27.790 1.00 43.28 223 PRO A O 1
ATOM 1824 N N . SER A 1 224 ? 29.711 4.496 -27.290 1.00 44.25 224 SER A N 1
ATOM 1825 C CA . SER A 1 224 ? 30.979 4.463 -26.580 1.00 44.25 224 SER A CA 1
ATOM 1826 C C . SER A 1 224 ? 30.895 3.408 -25.479 1.00 44.25 224 SER A C 1
ATOM 1828 O O . SER A 1 224 ? 29.909 3.312 -24.739 1.00 44.25 224 SER A O 1
ATOM 1830 N N . LEU A 1 225 ? 31.950 2.605 -25.370 1.00 45.41 225 LEU A N 1
ATOM 1831 C CA . LEU A 1 225 ? 32.104 1.529 -24.391 1.00 45.41 225 LEU A CA 1
ATOM 1832 C C . LEU A 1 225 ? 31.953 2.025 -22.928 1.00 45.41 225 LEU A C 1
ATOM 1834 O O . LEU A 1 225 ? 31.742 1.223 -22.023 1.00 45.41 225 LEU A O 1
ATOM 1838 N N . ALA A 1 226 ? 31.954 3.349 -22.715 1.00 39.94 226 ALA A N 1
ATOM 1839 C CA . ALA A 1 226 ? 31.695 4.049 -21.456 1.00 39.94 226 ALA A CA 1
ATOM 1840 C C . ALA A 1 226 ? 30.202 4.154 -21.045 1.00 39.94 226 ALA A C 1
ATOM 1842 O O . ALA A 1 226 ? 29.905 4.504 -19.907 1.00 39.94 226 ALA A O 1
ATOM 1843 N N . SER A 1 227 ? 29.247 3.838 -21.928 1.00 45.84 227 SER A N 1
ATOM 1844 C CA . SER A 1 227 ? 27.798 4.028 -21.694 1.00 45.84 227 SER A CA 1
ATOM 1845 C C . SER A 1 227 ? 27.051 2.797 -21.149 1.00 45.84 227 SER A C 1
ATOM 1847 O O . SER A 1 227 ? 25.848 2.860 -20.899 1.00 45.84 227 SER A O 1
ATOM 1849 N N . SER A 1 228 ? 27.728 1.657 -20.959 1.00 48.44 228 SER A N 1
ATOM 1850 C CA . SER A 1 228 ? 27.032 0.358 -20.915 1.00 48.44 228 SER A CA 1
ATOM 1851 C C . SER A 1 228 ? 26.623 -0.181 -19.535 1.00 48.44 228 SER A C 1
ATOM 1853 O O . SER A 1 228 ? 25.834 -1.126 -19.484 1.00 48.44 228 SER A O 1
ATOM 1855 N N . LEU A 1 229 ? 27.085 0.394 -18.415 1.00 51.47 229 LEU A N 1
ATOM 1856 C CA . LEU A 1 229 ? 26.814 -0.170 -17.076 1.00 51.47 229 LEU A CA 1
ATOM 1857 C C . LEU A 1 229 ? 26.603 0.847 -15.936 1.00 51.47 229 LEU A C 1
ATOM 1859 O O . LEU A 1 229 ? 26.151 0.441 -14.870 1.00 51.47 229 LEU A O 1
ATOM 1863 N N . ALA A 1 230 ? 26.870 2.143 -16.120 1.00 51.25 230 ALA A N 1
ATOM 1864 C CA . ALA A 1 230 ? 26.999 3.080 -14.994 1.00 51.25 230 ALA A CA 1
ATOM 1865 C C . ALA A 1 230 ? 25.691 3.654 -14.386 1.00 51.25 230 ALA A C 1
ATOM 1867 O O . ALA A 1 230 ? 25.613 3.725 -13.159 1.00 51.25 230 ALA A O 1
ATOM 1868 N N . PRO A 1 231 ? 24.632 4.032 -15.139 1.00 59.00 231 PRO A N 1
ATOM 1869 C CA . PRO A 1 231 ? 23.483 4.702 -14.513 1.00 59.00 231 PRO A CA 1
ATOM 1870 C C . PRO A 1 231 ? 22.538 3.747 -13.762 1.00 59.00 231 PRO A C 1
ATOM 1872 O O . PRO A 1 231 ? 21.875 4.161 -12.816 1.00 59.00 231 PRO A O 1
ATOM 1875 N N . LYS A 1 232 ? 22.489 2.455 -14.124 1.00 69.31 232 LYS A N 1
ATOM 1876 C CA . LYS A 1 232 ? 21.621 1.456 -13.468 1.00 69.31 232 LYS A CA 1
ATOM 1877 C C . LYS A 1 232 ? 21.961 1.166 -12.000 1.00 69.31 232 LYS A C 1
ATOM 1879 O O . LYS A 1 232 ? 21.037 1.218 -11.187 1.00 69.31 232 LYS A O 1
ATOM 1884 N N . PRO A 1 233 ? 23.208 0.787 -11.646 1.00 80.44 233 PRO A N 1
ATOM 1885 C CA . PRO A 1 233 ? 23.545 0.444 -10.271 1.00 80.44 233 PRO A CA 1
ATOM 1886 C C . PRO A 1 233 ? 23.465 1.675 -9.376 1.00 80.44 233 PRO A C 1
ATOM 1888 O O . PRO A 1 233 ? 22.924 1.573 -8.284 1.00 80.44 233 PRO A O 1
ATOM 1891 N N . LEU A 1 234 ? 23.894 2.847 -9.860 1.00 86.56 234 LEU A N 1
ATOM 1892 C CA . LEU A 1 234 ? 23.765 4.095 -9.113 1.00 86.56 234 LEU A CA 1
ATOM 1893 C C . LEU A 1 234 ? 22.296 4.425 -8.826 1.00 86.56 234 LEU A C 1
ATOM 1895 O O . LEU A 1 234 ? 21.944 4.683 -7.680 1.00 86.56 234 LEU A O 1
ATOM 1899 N N . LEU A 1 235 ? 21.419 4.347 -9.833 1.00 89.62 235 LEU A N 1
ATOM 1900 C CA . LEU A 1 235 ? 19.987 4.576 -9.638 1.00 89.62 235 LEU A CA 1
ATOM 1901 C C . LEU A 1 235 ? 19.370 3.552 -8.676 1.00 89.62 235 LEU A C 1
ATOM 1903 O O . LEU A 1 235 ? 18.572 3.917 -7.819 1.00 89.62 235 LEU A O 1
ATOM 1907 N N . ALA A 1 236 ? 19.755 2.277 -8.781 1.00 90.06 236 ALA A N 1
ATOM 1908 C CA . ALA A 1 236 ? 19.301 1.244 -7.854 1.00 90.06 236 ALA A CA 1
ATOM 1909 C C . ALA A 1 236 ? 19.756 1.529 -6.413 1.00 90.06 236 ALA A C 1
ATOM 1911 O O . ALA A 1 236 ? 18.958 1.383 -5.491 1.00 90.06 236 ALA A O 1
ATOM 1912 N N . ILE A 1 237 ? 21.001 1.982 -6.223 1.00 93.19 237 ILE A N 1
ATOM 1913 C CA . ILE A 1 237 ? 21.533 2.397 -4.919 1.00 93.19 237 ILE A CA 1
ATOM 1914 C C . ILE A 1 237 ? 20.746 3.590 -4.379 1.00 93.19 237 ILE A C 1
ATOM 1916 O O . ILE A 1 237 ? 20.340 3.551 -3.225 1.00 93.19 237 ILE A O 1
ATOM 1920 N N . VAL A 1 238 ? 20.468 4.612 -5.195 1.00 94.62 238 VAL A N 1
ATOM 1921 C CA . VAL A 1 238 ? 19.665 5.774 -4.775 1.00 94.62 238 VAL A CA 1
ATOM 1922 C C . VAL A 1 238 ? 18.296 5.325 -4.271 1.00 94.62 238 VAL A C 1
ATOM 1924 O O . VAL A 1 238 ? 17.932 5.649 -3.147 1.00 94.62 238 VAL A O 1
ATOM 1927 N N . PHE A 1 239 ? 17.569 4.516 -5.045 1.00 95.62 239 PHE A N 1
ATOM 1928 C CA . PHE A 1 239 ? 16.248 4.023 -4.645 1.00 95.62 239 PHE A CA 1
ATOM 1929 C C . PHE A 1 239 ? 16.311 3.133 -3.397 1.00 95.62 239 PHE A C 1
ATOM 1931 O O . PHE A 1 239 ? 15.441 3.228 -2.532 1.00 95.62 239 PHE A O 1
ATOM 1938 N N . LEU A 1 240 ? 17.348 2.300 -3.268 1.00 96.06 240 LEU A N 1
ATOM 1939 C CA . LEU A 1 240 ? 17.560 1.483 -2.076 1.00 96.06 240 LEU A CA 1
ATOM 1940 C C . LEU A 1 240 ? 17.818 2.356 -0.843 1.00 96.06 240 LEU A C 1
ATOM 1942 O O . LEU A 1 240 ? 17.185 2.146 0.184 1.00 96.06 240 LEU A O 1
ATOM 1946 N N . LEU A 1 241 ? 18.700 3.351 -0.941 1.00 97.88 241 LEU A N 1
ATOM 1947 C CA . LEU A 1 241 ? 18.991 4.278 0.153 1.00 97.88 241 LEU A CA 1
ATOM 1948 C C . LEU A 1 241 ? 17.762 5.112 0.524 1.00 97.88 241 LEU A C 1
ATOM 1950 O O . LEU A 1 241 ? 17.505 5.303 1.709 1.00 97.88 241 LEU A O 1
ATOM 1954 N N . THR A 1 242 ? 16.965 5.548 -0.457 1.00 98.12 242 THR A N 1
ATOM 1955 C CA . THR A 1 242 ? 15.679 6.213 -0.208 1.00 98.12 242 THR A CA 1
ATOM 1956 C C . THR A 1 242 ? 14.732 5.307 0.576 1.00 98.12 242 THR A C 1
ATOM 1958 O O . THR A 1 242 ? 14.147 5.753 1.560 1.00 98.12 242 THR A O 1
ATOM 1961 N N . TYR A 1 243 ? 14.608 4.032 0.191 1.00 98.38 243 TYR A N 1
ATOM 1962 C CA . TYR A 1 243 ? 13.781 3.074 0.924 1.00 98.38 243 TYR A CA 1
ATOM 1963 C C . TYR A 1 243 ? 14.302 2.847 2.346 1.00 98.38 243 TYR A C 1
ATOM 1965 O O . TYR A 1 243 ? 13.541 2.941 3.301 1.00 98.38 243 TYR A O 1
ATOM 1973 N N . MET A 1 244 ? 15.604 2.603 2.505 1.00 98.25 244 MET A N 1
ATOM 1974 C CA . MET A 1 244 ? 16.211 2.386 3.819 1.00 98.25 244 MET A CA 1
ATOM 1975 C C . MET A 1 244 ? 16.028 3.607 4.722 1.00 98.25 244 MET A C 1
ATOM 1977 O O . MET A 1 244 ? 15.605 3.451 5.862 1.00 98.25 244 MET A O 1
ATOM 1981 N N . GLY A 1 245 ? 16.247 4.818 4.202 1.00 98.19 245 GLY A N 1
ATOM 1982 C CA . GLY A 1 245 ? 15.998 6.065 4.924 1.00 98.19 245 GLY A CA 1
ATOM 1983 C C . GLY A 1 245 ? 14.539 6.216 5.363 1.00 98.19 245 GLY A C 1
ATOM 1984 O O . GLY A 1 245 ? 14.291 6.561 6.517 1.00 98.19 245 GLY A O 1
ATOM 1985 N N . HIS A 1 246 ? 13.580 5.885 4.489 1.00 97.81 246 HIS A N 1
ATOM 1986 C CA . HIS A 1 246 ? 12.143 5.879 4.804 1.00 97.81 246 HIS A CA 1
ATOM 1987 C C . HIS A 1 246 ? 11.810 4.928 5.962 1.00 97.81 246 HIS A C 1
ATOM 1989 O O . HIS A 1 246 ? 11.160 5.324 6.931 1.00 97.81 246 HIS A O 1
ATOM 1995 N N . ILE A 1 247 ? 12.307 3.687 5.906 1.00 97.81 247 ILE A N 1
ATOM 1996 C CA . ILE A 1 247 ? 12.097 2.682 6.960 1.00 97.81 247 ILE A CA 1
ATOM 1997 C C . ILE A 1 247 ? 12.752 3.111 8.273 1.00 97.81 247 ILE A C 1
ATOM 1999 O O . ILE A 1 247 ? 12.125 3.021 9.331 1.00 97.81 247 ILE A O 1
ATOM 2003 N N . THR A 1 248 ? 13.996 3.590 8.221 1.00 97.12 248 THR A N 1
ATOM 2004 C CA . THR A 1 248 ? 14.726 4.063 9.400 1.00 97.12 248 THR A CA 1
ATOM 2005 C C . THR A 1 248 ? 13.995 5.222 10.064 1.00 97.12 248 THR A C 1
ATOM 2007 O O . THR A 1 248 ? 13.802 5.181 11.276 1.00 97.12 248 THR A O 1
ATOM 2010 N N . TYR A 1 249 ? 13.529 6.210 9.296 1.00 96.56 249 TYR A N 1
ATOM 2011 C CA . TY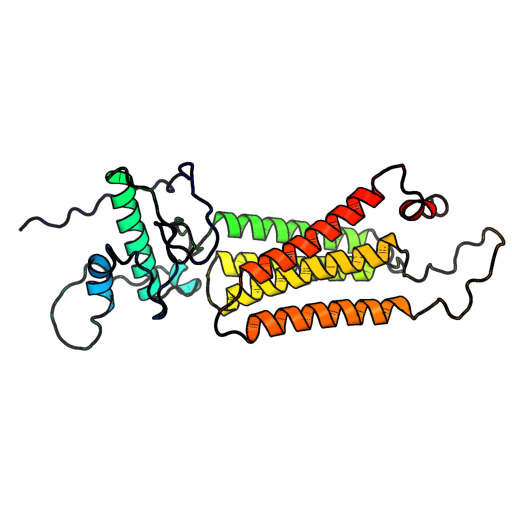R A 1 249 ? 12.771 7.345 9.822 1.00 96.56 249 TYR A CA 1
ATOM 2012 C C . TYR A 1 249 ? 11.473 6.906 10.515 1.00 96.56 249 TYR A C 1
ATOM 2014 O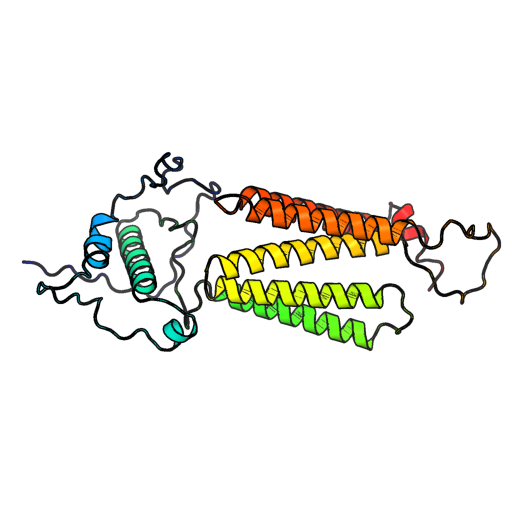 O . TYR A 1 249 ? 11.218 7.284 11.656 1.00 96.56 249 TYR A O 1
ATOM 2022 N N . LEU A 1 250 ? 10.678 6.046 9.871 1.00 93.62 250 LEU A N 1
ATOM 2023 C CA . LEU A 1 250 ? 9.411 5.568 10.440 1.00 93.62 250 LEU A CA 1
ATOM 2024 C C . LEU A 1 250 ? 9.583 4.606 11.624 1.00 93.62 250 LEU A C 1
ATOM 2026 O O . LEU A 1 250 ? 8.624 4.349 12.353 1.00 93.62 250 LEU A O 1
ATOM 2030 N N . THR A 1 251 ? 10.785 4.060 11.818 1.00 93.44 251 THR A N 1
ATOM 2031 C CA . THR A 1 251 ? 11.084 3.119 12.908 1.00 93.44 251 THR A CA 1
ATOM 2032 C C . THR A 1 251 ? 11.803 3.778 14.085 1.00 93.44 251 THR A C 1
ATOM 2034 O O . THR A 1 251 ? 11.701 3.269 15.198 1.00 93.44 251 THR A O 1
ATOM 2037 N N . SER A 1 252 ? 12.517 4.887 13.873 1.00 89.38 252 SER A N 1
ATOM 2038 C CA . SER A 1 252 ? 13.333 5.539 14.908 1.00 89.38 252 SER A CA 1
ATOM 2039 C C . SER A 1 252 ? 12.518 6.363 15.907 1.00 89.38 252 SER A C 1
ATOM 2041 O O . SER A 1 252 ? 12.952 6.557 17.042 1.00 89.38 252 SER A O 1
ATOM 2043 N N . GLY A 1 253 ? 11.341 6.845 15.505 1.00 81.31 253 GLY A N 1
ATOM 2044 C CA . GLY A 1 253 ? 10.461 7.633 16.361 1.00 81.31 253 GLY A CA 1
ATOM 2045 C C . GLY A 1 253 ? 9.660 6.794 17.370 1.00 81.31 253 GLY A C 1
ATOM 2046 O O . GLY A 1 253 ? 9.367 5.622 17.126 1.00 81.31 253 GLY A O 1
ATOM 2047 N N . PRO A 1 254 ? 9.202 7.399 18.485 1.00 76.56 254 PRO A N 1
ATOM 2048 C CA . PRO A 1 254 ? 8.321 6.735 19.453 1.00 76.56 254 PRO A CA 1
ATOM 2049 C C . PRO A 1 254 ? 6.913 6.463 18.897 1.00 76.56 254 PRO A C 1
ATOM 2051 O O . PRO A 1 254 ? 6.132 5.731 19.504 1.00 76.56 254 PRO A O 1
ATOM 2054 N N . ARG A 1 255 ? 6.554 7.091 17.772 1.00 77.19 255 ARG A N 1
ATOM 2055 C CA . ARG A 1 255 ? 5.264 6.954 17.091 1.00 77.19 255 ARG A CA 1
ATOM 2056 C C . ARG A 1 255 ? 5.488 6.883 15.588 1.00 77.19 255 ARG A C 1
ATOM 2058 O O . ARG A 1 255 ? 6.401 7.520 15.071 1.00 77.19 255 ARG A O 1
ATOM 2065 N N . PHE A 1 256 ? 4.620 6.144 14.909 1.00 82.94 256 PHE A N 1
ATOM 2066 C CA . PHE A 1 256 ? 4.597 6.078 13.455 1.00 82.94 256 PHE A CA 1
ATOM 2067 C C . PHE A 1 256 ? 4.045 7.391 12.873 1.00 82.94 256 PHE A C 1
ATOM 2069 O O . PHE A 1 256 ? 2.962 7.833 13.264 1.00 82.94 256 PHE A O 1
ATOM 2076 N N . ASP A 1 257 ? 4.780 8.031 11.959 1.00 88.06 257 ASP A N 1
ATOM 2077 C CA . ASP A 1 257 ? 4.351 9.279 11.315 1.00 88.06 257 ASP A CA 1
ATOM 2078 C C . ASP A 1 257 ? 3.554 8.992 10.032 1.00 88.06 257 ASP A C 1
ATOM 2080 O O . ASP A 1 257 ? 4.093 8.867 8.927 1.00 88.06 257 ASP A O 1
ATOM 2084 N N . TYR A 1 258 ? 2.233 8.890 10.183 1.00 86.06 258 TYR A N 1
ATOM 2085 C CA . TYR A 1 258 ? 1.320 8.661 9.061 1.00 86.06 258 TYR A CA 1
ATOM 2086 C C . TYR A 1 258 ? 1.301 9.814 8.059 1.00 86.06 258 TYR A C 1
ATOM 2088 O O . TYR A 1 258 ? 1.093 9.573 6.869 1.00 86.06 258 TYR A O 1
ATOM 2096 N N . SER A 1 259 ? 1.503 11.052 8.517 1.00 88.56 259 SER A N 1
ATOM 2097 C CA . SER A 1 259 ? 1.489 12.229 7.649 1.00 88.56 259 SER A CA 1
ATOM 2098 C C . SER A 1 259 ? 2.679 12.183 6.704 1.00 88.56 259 SER A C 1
ATOM 2100 O O . SER A 1 259 ? 2.499 12.258 5.488 1.00 88.56 259 SER A O 1
ATOM 2102 N N . TYR A 1 260 ? 3.878 11.953 7.245 1.00 93.94 260 TYR A N 1
ATOM 2103 C CA . TYR A 1 260 ? 5.077 11.737 6.446 1.00 93.94 260 TYR A CA 1
ATOM 2104 C C . TYR A 1 260 ? 4.905 10.557 5.488 1.00 93.94 260 TYR A C 1
ATOM 2106 O O . TYR A 1 260 ? 5.116 10.717 4.287 1.00 93.94 260 TYR A O 1
ATOM 2114 N N . ASN A 1 261 ? 4.471 9.390 5.982 1.00 95.00 261 ASN A N 1
ATOM 2115 C CA . ASN A 1 261 ? 4.312 8.211 5.135 1.00 95.00 261 ASN A CA 1
ATOM 2116 C C . ASN A 1 261 ? 3.329 8.460 3.976 1.00 95.00 261 ASN A C 1
ATOM 2118 O O . ASN A 1 261 ? 3.587 8.050 2.843 1.00 95.00 261 ASN A O 1
ATOM 2122 N N . THR A 1 262 ? 2.218 9.146 4.248 1.00 92.19 262 THR A N 1
ATOM 2123 C CA . THR A 1 262 ? 1.221 9.493 3.228 1.00 92.19 262 THR A CA 1
ATOM 2124 C C . THR A 1 262 ? 1.809 10.447 2.194 1.00 92.19 262 THR A C 1
ATOM 2126 O O . THR A 1 262 ? 1.689 10.184 1.001 1.00 92.19 262 THR A O 1
ATOM 2129 N N . ILE A 1 263 ? 2.496 11.511 2.627 1.00 95.75 263 ILE A N 1
ATOM 2130 C CA . ILE A 1 263 ? 3.151 12.472 1.727 1.00 95.75 263 ILE A CA 1
ATOM 2131 C C . ILE A 1 263 ? 4.206 11.771 0.867 1.00 95.75 263 ILE A C 1
ATOM 2133 O O . ILE A 1 263 ? 4.213 11.950 -0.348 1.00 95.75 263 ILE A O 1
ATOM 2137 N N . PHE A 1 264 ? 5.057 10.937 1.469 1.00 97.94 264 PHE A N 1
ATOM 2138 C CA . PHE A 1 264 ? 6.098 10.189 0.770 1.00 97.94 264 PHE A CA 1
ATOM 2139 C C . PHE A 1 264 ? 5.513 9.329 -0.359 1.00 97.94 264 PHE A C 1
ATOM 2141 O O . PHE A 1 264 ? 5.899 9.473 -1.520 1.00 97.94 264 PHE A O 1
ATOM 2148 N N . ASN A 1 265 ? 4.526 8.484 -0.047 1.00 97.75 265 ASN A N 1
ATOM 2149 C CA . ASN A 1 265 ? 3.881 7.620 -1.038 1.00 97.75 265 ASN A CA 1
ATOM 2150 C C . ASN A 1 265 ? 3.116 8.419 -2.101 1.00 97.75 265 ASN A C 1
ATOM 2152 O O . ASN A 1 265 ? 3.169 8.072 -3.282 1.00 97.75 265 ASN A O 1
ATOM 2156 N N . LEU A 1 266 ? 2.434 9.497 -1.701 1.00 96.75 266 LEU A N 1
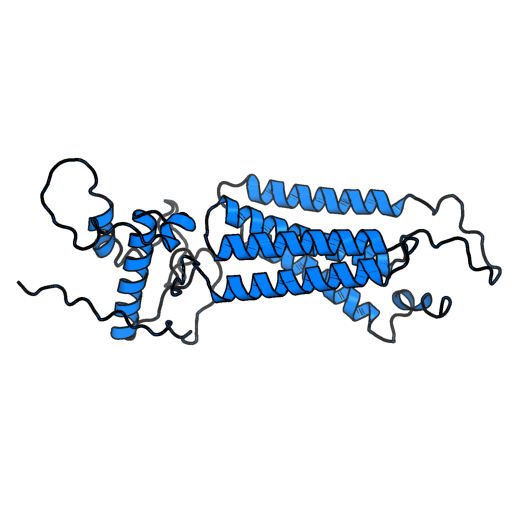ATOM 2157 C CA . LEU A 1 266 ? 1.699 10.365 -2.616 1.00 96.75 266 LEU A CA 1
ATOM 2158 C C . LEU A 1 266 ? 2.639 11.033 -3.621 1.00 96.75 266 LEU A C 1
ATOM 2160 O O . LEU A 1 266 ? 2.357 11.004 -4.814 1.00 96.75 266 LEU A O 1
ATOM 2164 N N . VAL A 1 267 ? 3.772 11.579 -3.173 1.00 98.19 267 VAL A N 1
ATOM 2165 C CA . VAL A 1 267 ? 4.774 12.192 -4.058 1.00 98.19 267 VAL A CA 1
ATOM 2166 C C . VAL A 1 267 ? 5.312 11.166 -5.054 1.00 98.19 267 VAL A C 1
ATOM 2168 O O . VAL A 1 267 ? 5.308 11.430 -6.256 1.00 98.19 267 VAL A O 1
ATOM 2171 N N . LEU A 1 268 ? 5.711 9.974 -4.595 1.00 97.94 268 LEU A N 1
ATOM 2172 C CA . LEU A 1 268 ? 6.196 8.915 -5.490 1.00 97.94 268 LEU A CA 1
ATOM 2173 C C . LEU A 1 268 ? 5.129 8.475 -6.501 1.00 97.94 268 LEU A C 1
ATOM 2175 O O . LEU A 1 268 ? 5.433 8.299 -7.682 1.00 97.94 268 LEU A O 1
ATOM 2179 N N . GLY A 1 269 ? 3.880 8.329 -6.055 1.00 97.31 269 GLY A N 1
ATOM 2180 C CA . GLY A 1 269 ? 2.756 7.952 -6.908 1.00 97.31 269 GLY A CA 1
ATOM 2181 C C . GLY A 1 269 ? 2.391 9.020 -7.935 1.00 97.31 269 GLY A C 1
ATOM 2182 O O . GLY A 1 269 ? 2.168 8.699 -9.101 1.00 97.31 269 GLY A O 1
ATOM 2183 N N . LEU A 1 270 ? 2.385 10.296 -7.544 1.00 97.94 270 LEU A N 1
ATOM 2184 C CA . LEU A 1 270 ? 2.153 11.412 -8.461 1.00 97.94 270 LEU A CA 1
ATOM 2185 C C . LEU A 1 270 ? 3.269 11.517 -9.500 1.00 97.94 270 LEU A C 1
ATOM 2187 O O . LEU A 1 270 ? 2.970 11.672 -10.679 1.00 97.94 270 LEU A O 1
ATOM 2191 N N . LEU A 1 271 ? 4.535 11.355 -9.102 1.00 97.38 271 LEU A N 1
ATOM 2192 C CA . LEU A 1 271 ? 5.661 11.315 -10.040 1.00 97.38 271 LEU A CA 1
ATOM 2193 C C . LEU A 1 271 ? 5.547 10.138 -11.017 1.00 97.38 271 LEU A C 1
ATOM 2195 O O . LEU A 1 271 ? 5.737 10.318 -12.218 1.00 97.38 271 LEU A O 1
ATOM 2199 N N . HIS A 1 272 ? 5.194 8.948 -10.525 1.00 96.19 272 HIS A N 1
ATOM 2200 C CA . HIS A 1 272 ? 4.966 7.772 -11.363 1.00 96.19 272 HIS A CA 1
ATOM 2201 C C . HIS A 1 272 ? 3.870 8.030 -12.407 1.00 96.19 272 HIS A C 1
ATOM 2203 O O . HIS A 1 272 ? 4.097 7.840 -13.602 1.00 96.19 272 HIS A O 1
ATOM 2209 N N . ASN A 1 273 ? 2.709 8.525 -11.974 1.00 95.56 273 ASN A N 1
ATOM 2210 C CA . ASN A 1 273 ? 1.587 8.826 -12.863 1.00 95.56 273 ASN A CA 1
ATOM 2211 C C . ASN A 1 273 ? 1.900 9.968 -13.837 1.00 95.56 273 ASN A C 1
ATOM 2213 O O . ASN A 1 273 ? 1.511 9.896 -15.004 1.00 95.56 273 ASN A O 1
ATOM 2217 N N . LEU A 1 274 ? 2.633 10.994 -13.395 1.00 94.75 274 LEU A N 1
ATOM 2218 C CA . LEU A 1 274 ? 3.076 12.095 -14.245 1.00 94.75 274 LEU A CA 1
ATOM 2219 C C . LEU A 1 274 ? 3.945 11.570 -15.389 1.00 94.75 274 LEU A C 1
ATOM 2221 O O . LEU A 1 274 ? 3.666 11.871 -16.543 1.00 94.75 274 LEU A O 1
ATOM 2225 N N . LEU A 1 275 ? 4.944 10.733 -15.097 1.00 92.56 275 LEU A N 1
ATOM 2226 C CA . LEU A 1 275 ? 5.819 10.149 -16.118 1.00 92.56 275 LEU A CA 1
ATOM 2227 C C . LEU A 1 275 ? 5.035 9.351 -17.173 1.00 92.56 275 LEU A C 1
ATOM 2229 O O . LEU A 1 275 ? 5.278 9.505 -18.371 1.00 92.56 275 LEU A O 1
ATOM 2233 N N . TRP A 1 276 ? 4.062 8.540 -16.749 1.00 93.25 276 TRP A N 1
ATOM 2234 C CA . TRP A 1 276 ? 3.197 7.786 -17.663 1.00 93.25 276 TRP A CA 1
ATOM 2235 C C . TRP A 1 276 ? 2.248 8.670 -18.472 1.00 93.25 276 TRP A C 1
ATOM 2237 O O . TRP A 1 276 ? 2.022 8.413 -19.658 1.00 93.25 276 TRP A O 1
ATOM 2247 N N . THR A 1 277 ? 1.734 9.736 -17.861 1.00 91.56 277 THR A N 1
ATOM 2248 C CA . THR A 1 277 ? 0.905 10.733 -18.545 1.00 91.56 277 THR A CA 1
ATOM 2249 C C . THR A 1 277 ? 1.719 11.445 -19.621 1.00 91.56 277 THR A C 1
ATOM 2251 O O . THR A 1 277 ? 1.298 11.481 -20.774 1.00 91.56 277 THR A O 1
ATOM 2254 N N . LEU A 1 278 ? 2.929 11.917 -19.293 1.00 88.62 278 LEU A N 1
ATOM 2255 C CA . LEU A 1 278 ? 3.833 12.563 -20.250 1.00 88.62 278 LEU A CA 1
ATOM 2256 C C . LEU A 1 278 ? 4.215 11.625 -21.405 1.00 88.62 278 LEU A C 1
ATOM 2258 O O . LEU A 1 278 ? 4.218 12.054 -22.553 1.00 88.62 278 LEU A O 1
ATOM 2262 N N . TYR A 1 279 ? 4.475 10.341 -21.134 1.00 85.12 279 TYR A N 1
ATOM 2263 C CA . TYR A 1 279 ? 4.727 9.340 -22.183 1.00 85.12 279 TYR A CA 1
ATOM 2264 C C . TYR A 1 279 ? 3.514 9.119 -23.111 1.00 85.12 279 TYR A C 1
ATOM 2266 O O . TYR A 1 279 ? 3.667 8.812 -24.297 1.00 85.12 279 TYR A O 1
ATOM 2274 N N . SER A 1 280 ? 2.298 9.285 -22.590 1.00 85.94 280 SER A N 1
ATOM 2275 C CA . SER A 1 280 ? 1.062 9.099 -23.357 1.00 85.94 280 SER A CA 1
ATOM 2276 C C . SER A 1 280 ? 0.740 10.290 -24.269 1.00 85.94 280 SER A C 1
ATOM 2278 O O . SER A 1 280 ? 0.057 10.104 -25.280 1.00 85.94 280 SER A O 1
ATOM 2280 N N . LEU A 1 281 ? 1.252 11.491 -23.963 1.00 83.56 281 LEU A N 1
ATOM 2281 C CA . LEU A 1 281 ? 1.016 12.701 -24.755 1.00 83.56 281 LEU A CA 1
ATOM 2282 C C . LEU A 1 281 ? 1.759 12.660 -26.109 1.00 83.56 281 LEU A C 1
ATOM 2284 O O . LEU A 1 281 ? 2.932 12.289 -26.167 1.00 83.56 281 LEU A O 1
ATOM 2288 N N . PRO A 1 282 ? 1.115 13.083 -27.212 1.00 69.56 282 PRO A N 1
ATOM 2289 C CA . PRO A 1 282 ? 1.682 12.989 -28.562 1.00 69.56 282 PRO A CA 1
ATOM 2290 C C . PRO A 1 282 ? 2.866 13.938 -28.824 1.00 69.56 282 PRO A C 1
ATOM 2292 O O . PRO A 1 282 ? 3.622 13.721 -29.766 1.00 69.56 282 PRO A O 1
ATOM 2295 N N . SER A 1 283 ? 3.045 14.975 -28.006 1.00 64.38 283 SER A N 1
ATOM 2296 C CA . SER A 1 283 ? 3.965 16.096 -28.242 1.00 64.38 283 SER A CA 1
ATOM 2297 C C . SER A 1 283 ? 5.339 15.971 -27.565 1.00 64.38 283 SER A C 1
ATOM 2299 O O . SER A 1 283 ? 6.221 16.782 -27.840 1.00 64.38 283 SER A O 1
ATOM 2301 N N . ILE A 1 284 ? 5.571 14.962 -26.715 1.00 63.09 284 ILE A N 1
ATOM 2302 C CA . ILE A 1 284 ? 6.850 14.790 -26.002 1.00 63.09 284 ILE A CA 1
ATOM 2303 C C . ILE A 1 284 ? 7.715 13.759 -26.736 1.00 63.09 284 ILE A C 1
ATOM 2305 O O . ILE A 1 284 ? 7.729 12.566 -26.426 1.00 63.09 284 ILE A O 1
ATOM 2309 N N . SER A 1 285 ? 8.457 14.235 -27.739 1.00 56.53 285 SER A N 1
ATOM 2310 C CA . SER A 1 285 ? 9.285 13.396 -28.616 1.00 56.53 285 SER A CA 1
ATOM 2311 C C . SER A 1 285 ? 10.365 12.615 -27.861 1.00 56.53 285 SER A C 1
ATOM 2313 O O . SER A 1 285 ? 10.621 11.466 -28.203 1.00 56.53 285 SER A O 1
ATOM 2315 N N . VAL A 1 286 ? 10.954 13.162 -26.793 1.00 58.88 286 VAL A N 1
ATOM 2316 C CA . VAL A 1 286 ? 12.069 12.527 -26.056 1.00 58.88 286 VAL A CA 1
ATOM 2317 C C . VAL A 1 286 ? 11.684 11.176 -25.429 1.00 58.88 286 VAL A C 1
ATOM 2319 O O . VAL A 1 286 ? 12.529 10.292 -25.343 1.00 58.88 286 VAL A O 1
ATOM 2322 N N . LEU A 1 287 ? 10.414 10.976 -25.052 1.00 57.06 287 LEU A N 1
ATOM 2323 C CA . LEU A 1 287 ? 9.945 9.733 -24.418 1.00 57.06 287 LEU A CA 1
ATOM 2324 C C . LEU A 1 287 ? 9.423 8.686 -25.421 1.00 57.06 287 LEU A C 1
ATOM 2326 O O . LEU A 1 287 ? 9.400 7.501 -25.096 1.00 57.06 287 LEU A O 1
ATOM 2330 N N . ARG A 1 288 ? 9.009 9.104 -26.628 1.00 56.09 288 ARG A N 1
ATOM 2331 C CA . ARG A 1 288 ? 8.404 8.230 -27.658 1.00 56.09 288 ARG A CA 1
ATOM 2332 C C . ARG A 1 288 ? 9.318 7.959 -28.867 1.00 56.09 288 ARG A C 1
ATOM 2334 O O . ARG A 1 288 ? 9.108 6.988 -29.586 1.00 56.09 288 ARG A O 1
ATOM 2341 N N . SER A 1 289 ? 10.353 8.774 -29.085 1.00 52.84 289 SER A N 1
ATOM 2342 C CA . SER A 1 289 ? 11.182 8.806 -30.313 1.00 52.84 289 SER A CA 1
ATOM 2343 C C . SER A 1 289 ? 11.984 7.540 -30.652 1.00 52.84 289 SER A C 1
ATOM 2345 O O . SER A 1 289 ? 12.598 7.500 -31.717 1.00 52.84 289 SER A O 1
ATOM 2347 N N . TYR A 1 290 ? 11.965 6.500 -29.814 1.00 47.44 290 TYR A N 1
ATOM 2348 C CA . TYR A 1 290 ? 12.707 5.257 -30.059 1.00 47.44 290 TYR A CA 1
ATOM 2349 C C . TYR A 1 290 ? 11.848 4.010 -30.315 1.00 47.44 290 TYR A C 1
ATOM 2351 O O . TYR A 1 290 ? 12.391 3.004 -30.766 1.00 47.44 290 TYR A O 1
ATOM 2359 N N . GLU A 1 291 ? 10.527 4.055 -30.101 1.00 46.47 291 GLU A N 1
ATOM 2360 C CA . GLU A 1 291 ? 9.660 2.876 -30.302 1.00 46.47 291 GLU A CA 1
ATOM 2361 C C . GLU A 1 291 ? 9.337 2.630 -31.789 1.00 46.47 291 GLU A C 1
ATOM 2363 O O . GLU A 1 291 ? 9.166 1.492 -32.212 1.00 46.47 291 GLU A O 1
ATOM 2368 N N . SER A 1 292 ? 9.371 3.671 -32.628 1.00 39.84 292 SER A N 1
ATOM 2369 C CA . SER A 1 292 ? 9.116 3.587 -34.076 1.00 39.84 292 SER A CA 1
ATOM 2370 C C . SER A 1 292 ? 10.260 2.984 -34.908 1.00 39.84 292 SER A C 1
ATOM 2372 O O . SER A 1 292 ? 10.222 3.046 -36.134 1.00 39.84 292 SER A O 1
ATOM 2374 N N . ARG A 1 293 ? 11.287 2.400 -34.274 1.00 42.62 293 ARG A N 1
ATOM 2375 C CA . ARG A 1 293 ? 12.403 1.718 -34.963 1.00 42.62 293 ARG A CA 1
ATOM 2376 C C . ARG A 1 293 ? 12.499 0.217 -34.671 1.00 42.62 293 ARG A C 1
ATOM 2378 O O . ARG A 1 293 ? 13.439 -0.413 -35.143 1.00 42.62 293 ARG A O 1
ATOM 2385 N N . VAL A 1 294 ? 11.584 -0.343 -33.873 1.00 42.16 294 VAL A N 1
ATOM 2386 C CA . VAL A 1 294 ? 11.650 -1.748 -33.412 1.00 42.16 294 VAL A CA 1
ATOM 2387 C C . VAL A 1 294 ? 10.297 -2.472 -33.543 1.00 42.16 294 VAL A C 1
ATOM 2389 O O . VAL A 1 294 ? 10.080 -3.500 -32.908 1.00 42.16 294 VAL A O 1
ATOM 2392 N N . ILE A 1 295 ? 9.388 -1.961 -34.377 1.00 34.53 295 ILE A N 1
ATOM 2393 C CA . ILE A 1 295 ? 8.206 -2.707 -34.838 1.00 34.53 295 ILE A CA 1
ATOM 2394 C C . ILE A 1 295 ? 8.376 -2.981 -36.325 1.00 34.53 295 ILE A C 1
ATOM 2396 O O . ILE A 1 295 ? 8.725 -2.014 -37.040 1.00 34.53 295 ILE A O 1
#

Secondary structure (DSSP, 8-state):
-----------S-----S------SSB-TTSPBPPTTS--TT-SSHHHHSTTTS--SS------TTSSSPPPHHHHHTT--HHHHHHHHHHHHHHHHHHHTTPPP--BTTB--PPPBTTBSSHHHHHHHHHHHHHHHHHHHHHHHHS-TT-TTHHHHHHHHHHHHHHHHHHHHHHHS--HHHHHHHHHHHHHHHHHHHHHHHHHHTT-SPPPS------S----GGGSSSHHHHHHHHHHHHHHHHHHHHHHSSS--HHHHHHHHHHHHHHHHHHHHHHHSTT-HHHHTTGGG--

Foldseek 3Di:
DDDDPPDPQPPDWDDPDPPPPCPDPQAWPVRDHQDPVRHHPPPPPCCVQCVVVPPPDDDDDDPDPLPPDDDPPLQVVLPHDSSNVSVLVSLSSVQSVCVVVVHDATADPNHGSGDDDSQFQAVVQLVVLVVQLVVLVVQLVCLVPPDDPPPFCSVLSNVLSVLSNQLSVLSNSCRSPPDPVSVLSNLLSLLVNLLSLLLSLCCQQQVLTDDPPDDDDDDDDDPPPVSHPPPNVVSVVVSVVVSVVVSCVQPVDPHGDPVVSVVSSVVSNVSSVVSVVLLPDPPNCSRVVPPVVPD

Organism: NCBI:txid2828524

InterPro domains:
  IPR007217 Per1-like [PF04080] (72-282)
  IPR007217 Per1-like [PTHR13148] (58-280)

pLDDT: mean 74.61, std 23.94, range [25.89, 98.81]